Protein AF-A0A7K8NSD3-F1 (afdb_monomer)

Secondary structure (DSSP, 8-state):
-PPP-----------------GGGGGGSSS--TTEEE-----SSSPPEEE-GGGGSPPTT---TTTT---THHHHHHHHHHHHHHHHHHHGGG------HHHHHHTPPTT----THHHHHHHHHHHHHTS----------------PPPPTTS--HHHHHHHHHHHHHHHHHHHHHHHHHHHHHHHHHHHHHHH--

Foldseek 3Di:
DDDDDDPPPDDDDDDDPDDDDCPCPQNPPHNDPQKAFDDDDPDPPTDIDGHPCVPPDDPPDDPPPPPPPDPVVVVVVVVVVVVVVVVVVVVPPDPPPQPPVCVVVVPDPPDDDPPVVVVVVVVVVVVVVPPPDDDDDDDDDDDDDDDDDDPDDDDPVNVVVVVVVVVVVVVVVVVVVVVVVVVVVVVVVVVVVVPD

Radius of gyration: 32.56 Å; Cα contacts (8 Å, |Δi|>4): 42; chains: 1; bounding box: 90×43×72 Å

Sequence (196 aa):
PPVPACPAEIPLFHVLNARITFSNLCGCDQPLGSVRRVGGAAGWPFPCEVEPGVFEVPQGYTVLGAGRSEPLRDEDDDLLQFAIQQSLLDAGTETDQVTIWEALTNTRPGTNPPPYDEDLQLERMLLQAGPSAAGPGAAGPPQAGGTPAPPGYGSFAEQLRLAMALSEREQEERERRRREEDEELQRILRLSLTDK

pLDDT: mean 70.06, std 16.95, range [30.72, 97.69]

Mean predicted aligned error: 23.88 Å

Organism: Casuarius casuarius (NCBI:txid8787)

Solvent-accessible surface area (backbone atoms only — not comparable to full-atom values): 13143 Å² total; per-residue (Å²): 133,86,78,81,79,75,79,79,82,75,84,81,79,81,82,79,81,81,77,87,67,78,79,52,59,75,35,73,79,52,87,43,99,56,45,46,66,56,78,91,70,97,52,88,81,73,53,62,48,66,50,70,70,78,77,51,76,57,94,91,64,77,81,87,67,87,72,70,86,51,76,63,60,57,61,52,50,52,52,49,52,49,52,52,52,50,50,54,60,64,53,71,78,56,98,73,80,70,49,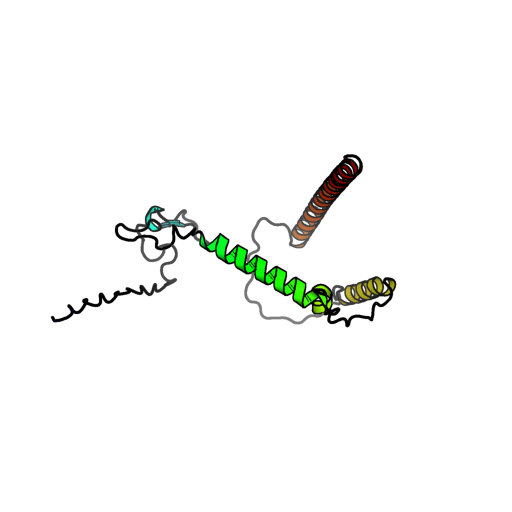76,65,41,64,75,65,71,56,67,93,86,72,78,73,62,80,74,55,55,59,54,49,51,51,56,50,52,64,72,66,46,82,85,85,78,80,90,81,93,83,85,87,84,90,84,81,87,75,82,78,74,90,84,68,65,59,70,68,55,50,50,53,50,52,51,56,51,49,52,55,52,47,54,54,51,50,52,50,50,52,54,52,51,55,50,50,53,50,54,54,50,51,59,68,70,65,119

Structure (mmCIF, N/CA/C/O backbone):
data_AF-A0A7K8NSD3-F1
#
_entry.id   AF-A0A7K8NSD3-F1
#
loop_
_atom_site.group_PDB
_atom_site.id
_atom_site.type_symbol
_atom_site.label_atom_id
_atom_site.label_alt_id
_atom_site.label_comp_id
_atom_site.label_asym_id
_atom_site.label_entity_id
_atom_site.label_seq_id
_atom_site.pdbx_PDB_ins_code
_atom_site.Cartn_x
_atom_site.Cartn_y
_atom_site.Cartn_z
_atom_site.occupancy
_atom_site.B_iso_or_equiv
_atom_site.auth_seq_id
_atom_site.auth_comp_id
_atom_site.auth_asym_id
_atom_site.auth_atom_id
_atom_site.pdbx_PDB_model_num
ATOM 1 N N . PRO A 1 1 ? -45.324 -26.093 -26.454 1.00 47.91 1 PRO A N 1
ATOM 2 C CA . PRO A 1 1 ? -44.412 -25.057 -27.003 1.00 47.91 1 PRO A CA 1
ATOM 3 C C . PRO A 1 1 ? -42.971 -25.463 -26.674 1.00 47.91 1 PRO A C 1
ATOM 5 O O . PRO A 1 1 ? -42.757 -25.884 -25.538 1.00 47.91 1 PRO A O 1
ATOM 8 N N . PRO A 1 2 ? -42.020 -25.438 -27.623 1.00 54.38 2 PRO A N 1
ATOM 9 C CA . PRO A 1 2 ? -40.637 -25.795 -27.330 1.00 54.38 2 PRO A CA 1
ATOM 10 C C . PRO A 1 2 ? -39.971 -24.658 -26.544 1.00 54.38 2 PRO A C 1
ATOM 12 O O . PRO A 1 2 ? -40.060 -23.494 -26.929 1.00 54.38 2 PRO A O 1
ATOM 15 N N . VAL A 1 3 ? -39.341 -24.999 -25.421 1.00 58.41 3 VAL A N 1
ATOM 16 C CA . VAL A 1 3 ? -38.463 -24.097 -24.662 1.00 58.41 3 VAL A CA 1
ATOM 17 C C . VAL A 1 3 ? -37.238 -23.789 -25.529 1.00 58.41 3 VAL A C 1
ATOM 19 O O . VAL A 1 3 ? -36.594 -24.735 -25.989 1.00 58.41 3 VAL A O 1
ATOM 22 N N . PRO A 1 4 ? -36.906 -22.514 -25.795 1.00 58.97 4 PRO A N 1
ATOM 23 C CA . PRO A 1 4 ? -35.678 -22.191 -26.501 1.00 58.97 4 PRO A CA 1
ATOM 24 C C . PRO A 1 4 ? -34.496 -22.608 -25.622 1.00 58.97 4 PRO A C 1
ATOM 26 O O . PRO A 1 4 ? -34.400 -22.212 -24.462 1.00 58.97 4 PRO A O 1
ATOM 29 N N . ALA A 1 5 ? -33.612 -23.443 -26.167 1.00 61.72 5 ALA A N 1
ATOM 30 C CA . ALA A 1 5 ? -32.340 -23.739 -25.533 1.00 61.72 5 ALA A CA 1
ATOM 31 C C . ALA A 1 5 ? -31.526 -22.441 -25.498 1.00 61.72 5 ALA A C 1
ATOM 33 O O . ALA A 1 5 ? -31.165 -21.916 -26.552 1.00 61.72 5 ALA A O 1
ATOM 34 N N . CYS A 1 6 ? -31.271 -21.906 -24.301 1.00 60.31 6 CYS A N 1
ATOM 35 C CA . CYS A 1 6 ? -30.308 -20.825 -24.147 1.00 60.31 6 CYS A CA 1
ATOM 36 C C . CYS A 1 6 ? -28.946 -21.350 -24.621 1.00 60.31 6 CYS A C 1
ATOM 38 O O . CYS A 1 6 ? -28.467 -22.340 -24.057 1.00 60.31 6 CYS A O 1
ATOM 40 N N . PRO A 1 7 ? -28.324 -20.747 -25.648 1.00 61.91 7 PRO A N 1
ATOM 41 C CA . PRO A 1 7 ? -26.959 -21.088 -26.003 1.00 61.91 7 PRO A CA 1
ATOM 42 C C . PRO A 1 7 ? -26.084 -20.782 -24.786 1.00 61.91 7 PRO A C 1
ATOM 44 O O . PRO A 1 7 ? -26.020 -19.643 -24.330 1.00 61.91 7 PRO A O 1
ATOM 47 N N . ALA A 1 8 ? -25.475 -21.817 -24.212 1.00 63.06 8 ALA A N 1
ATOM 48 C CA . ALA A 1 8 ? -24.513 -21.644 -23.139 1.00 63.06 8 ALA A CA 1
ATOM 49 C C . ALA A 1 8 ? -23.280 -20.957 -23.734 1.00 63.06 8 ALA A C 1
ATOM 51 O O . ALA A 1 8 ? -22.547 -21.545 -24.529 1.00 63.06 8 ALA A O 1
ATOM 52 N N . GLU A 1 9 ? -23.093 -19.690 -23.389 1.00 60.59 9 GLU A N 1
ATOM 53 C CA . GLU A 1 9 ? -21.893 -18.933 -23.708 1.00 60.59 9 GLU A CA 1
ATOM 54 C C . GLU A 1 9 ? -20.762 -19.500 -22.839 1.00 60.59 9 GLU A C 1
ATOM 56 O O . GLU A 1 9 ? -20.770 -19.355 -21.618 1.00 60.59 9 GLU A O 1
ATOM 61 N N . ILE A 1 10 ? -19.845 -20.262 -23.442 1.00 67.50 10 ILE A N 1
ATOM 62 C CA . ILE A 1 10 ? -18.723 -20.873 -22.721 1.00 67.50 10 ILE A CA 1
ATOM 63 C C . ILE A 1 10 ? -17.631 -19.802 -22.588 1.00 67.50 10 ILE A C 1
ATOM 65 O O . ILE A 1 10 ? -17.048 -19.426 -23.609 1.00 67.50 10 ILE A O 1
ATOM 69 N N . PRO A 1 11 ? -17.318 -19.301 -21.378 1.00 61.28 11 PRO A N 1
ATOM 70 C CA . PRO A 1 11 ? -16.257 -18.319 -21.211 1.00 61.28 11 PRO A CA 1
ATOM 71 C C . PRO A 1 11 ? -14.901 -18.945 -21.564 1.00 61.28 11 PRO A C 1
ATOM 73 O O . PRO A 1 11 ? -14.421 -19.871 -20.909 1.00 61.28 11 PRO A O 1
ATOM 76 N N . LEU A 1 12 ? -14.281 -18.433 -22.628 1.00 66.81 12 LEU A N 1
ATOM 77 C CA . LEU A 1 12 ? -12.937 -18.808 -23.060 1.00 66.81 12 LEU A CA 1
ATOM 78 C C . LEU A 1 12 ? -11.907 -18.007 -22.257 1.00 66.81 12 LEU A C 1
ATOM 80 O O . LEU A 1 12 ? -11.529 -16.895 -22.628 1.00 66.81 12 LEU A O 1
ATOM 84 N N . PHE A 1 13 ? -11.438 -18.568 -21.145 1.00 58.38 13 PHE A N 1
ATOM 85 C CA . PHE A 1 13 ? -10.332 -17.978 -20.396 1.00 58.38 13 PHE A CA 1
ATOM 86 C C . PHE A 1 13 ? -9.016 -18.194 -21.151 1.00 58.38 13 PHE A C 1
ATOM 88 O O . PHE A 1 13 ? -8.589 -19.327 -21.369 1.00 58.38 13 PHE A O 1
ATOM 95 N N . HIS A 1 14 ? -8.348 -17.104 -21.526 1.00 57.34 14 HIS A N 1
ATOM 96 C CA . HIS A 1 14 ? -6.970 -17.151 -22.004 1.00 57.34 14 HIS A CA 1
ATOM 97 C C . HIS A 1 14 ? -6.042 -17.020 -20.794 1.00 57.34 14 HIS A C 1
ATOM 99 O O . HIS A 1 14 ? -5.828 -15.925 -20.278 1.00 57.34 14 HIS A O 1
ATOM 105 N N . VAL A 1 15 ? -5.504 -18.141 -20.312 1.00 59.31 15 VAL A N 1
ATOM 106 C CA . VAL A 1 15 ? -4.476 -18.134 -19.263 1.00 59.31 15 VAL A CA 1
ATOM 107 C C . VAL A 1 15 ? -3.126 -17.858 -19.924 1.00 59.31 15 VAL A C 1
ATOM 109 O O . VAL A 1 15 ? -2.546 -18.726 -20.576 1.00 59.31 15 VAL A O 1
ATOM 112 N N . LEU A 1 16 ? -2.632 -16.627 -19.789 1.00 55.62 16 LEU A N 1
ATOM 113 C CA . LEU A 1 16 ? -1.295 -16.251 -20.242 1.00 55.62 16 LEU A CA 1
ATOM 114 C C . LEU A 1 16 ? -0.265 -16.720 -19.207 1.00 55.62 16 LEU A C 1
ATOM 116 O O . LEU A 1 16 ? -0.042 -16.072 -18.189 1.00 55.62 16 LEU A O 1
ATOM 120 N N . ASN A 1 17 ? 0.384 -17.854 -19.474 1.00 47.00 17 ASN A N 1
ATOM 121 C CA . ASN A 1 17 ? 1.553 -18.284 -18.711 1.00 47.00 17 ASN A CA 1
ATOM 122 C C . ASN A 1 17 ? 2.733 -17.363 -19.050 1.00 47.00 17 ASN A C 1
ATOM 124 O O . ASN A 1 17 ? 3.422 -17.562 -20.053 1.00 47.00 17 ASN A O 1
ATOM 128 N N . ALA A 1 18 ? 2.974 -16.346 -18.226 1.00 58.22 18 ALA A N 1
ATOM 129 C CA . ALA A 1 18 ? 4.178 -15.536 -18.341 1.00 58.22 18 ALA A CA 1
ATOM 130 C C . ALA A 1 18 ? 5.401 -16.386 -17.947 1.00 58.22 18 ALA A C 1
ATOM 132 O O . ALA A 1 18 ? 5.598 -16.723 -16.781 1.00 58.22 18 ALA A O 1
ATOM 133 N N . ARG A 1 19 ? 6.244 -16.748 -18.923 1.00 47.88 19 ARG A N 1
ATOM 134 C CA . ARG A 1 19 ? 7.590 -17.274 -18.646 1.00 47.88 19 ARG A CA 1
ATOM 135 C C . ARG A 1 19 ? 8.495 -16.096 -18.308 1.00 47.88 19 ARG A C 1
ATOM 137 O O . ARG A 1 19 ? 8.958 -15.398 -19.203 1.00 47.88 19 ARG A O 1
ATOM 144 N N . ILE A 1 20 ? 8.761 -15.891 -17.022 1.00 61.16 20 ILE A N 1
ATOM 145 C CA . ILE A 1 20 ? 9.798 -14.956 -16.581 1.00 61.16 20 ILE A CA 1
ATOM 146 C C . ILE A 1 20 ? 11.153 -15.597 -16.905 1.00 61.16 20 ILE A C 1
ATOM 148 O O . ILE A 1 20 ? 11.571 -16.556 -16.259 1.00 61.16 20 ILE A O 1
ATOM 152 N N . THR A 1 21 ? 11.824 -15.112 -17.949 1.00 58.88 21 THR A N 1
ATOM 153 C CA . THR A 1 21 ? 13.195 -15.513 -18.289 1.00 58.88 21 THR A CA 1
ATOM 154 C C . THR A 1 21 ? 14.157 -14.412 -17.863 1.00 58.88 21 THR A C 1
ATOM 156 O O . THR A 1 21 ? 14.099 -13.307 -18.393 1.00 58.88 21 THR A O 1
ATOM 159 N N . PHE A 1 22 ? 15.078 -14.714 -16.947 1.00 62.47 22 PHE A N 1
ATOM 160 C CA . PHE A 1 22 ? 16.106 -13.772 -16.477 1.00 62.47 22 PHE A CA 1
ATOM 161 C C . PHE A 1 22 ? 17.243 -13.533 -17.487 1.00 62.47 22 PHE A C 1
ATOM 163 O O . PHE A 1 22 ? 18.247 -12.926 -17.133 1.00 62.47 22 PHE A O 1
ATOM 170 N N . SER A 1 23 ? 17.123 -14.030 -18.723 1.00 64.06 23 SER A N 1
ATOM 171 C CA . SER A 1 23 ? 18.195 -13.952 -19.717 1.00 64.06 23 SER A CA 1
ATOM 172 C C . SER A 1 23 ? 18.451 -12.513 -20.166 1.00 64.06 23 SER A C 1
ATOM 174 O O . SER A 1 23 ? 19.577 -12.059 -20.072 1.00 64.06 23 SER A O 1
ATOM 176 N N . ASN A 1 24 ? 17.412 -11.750 -20.524 1.00 71.38 24 ASN A N 1
ATOM 177 C CA . ASN A 1 24 ? 17.562 -10.372 -21.011 1.00 71.38 24 ASN A CA 1
ATOM 178 C C . ASN A 1 24 ? 17.240 -9.322 -19.928 1.00 71.38 24 ASN A C 1
ATOM 180 O O . ASN A 1 24 ? 16.373 -8.459 -20.105 1.00 71.38 24 ASN A O 1
ATOM 184 N N . LEU A 1 25 ? 17.902 -9.418 -18.772 1.00 71.62 25 LEU A N 1
ATOM 185 C CA . LEU A 1 25 ? 17.702 -8.478 -17.666 1.00 71.62 25 LEU A CA 1
ATOM 186 C C . LEU A 1 25 ? 18.114 -7.054 -18.092 1.00 71.62 25 LEU A C 1
ATOM 188 O O . LEU A 1 25 ? 19.207 -6.847 -18.619 1.00 71.62 25 LEU A O 1
ATOM 192 N N . CYS A 1 26 ? 17.236 -6.069 -17.872 1.00 67.00 26 CYS A N 1
ATOM 193 C CA . CYS A 1 26 ? 17.457 -4.652 -18.212 1.00 67.00 26 CYS A CA 1
ATOM 194 C C . CYS A 1 26 ? 17.691 -4.357 -19.713 1.00 67.00 26 CYS A C 1
ATOM 196 O O . CYS A 1 26 ? 18.212 -3.290 -20.044 1.00 67.00 26 CYS A O 1
ATOM 198 N N . GLY A 1 27 ? 17.339 -5.276 -20.627 1.00 68.94 27 GLY A N 1
ATOM 199 C CA . GLY A 1 27 ? 17.577 -5.096 -22.067 1.00 68.94 27 GLY A CA 1
ATOM 200 C C . GLY A 1 27 ? 19.062 -5.143 -22.457 1.00 68.94 27 GLY A C 1
ATOM 201 O O . GLY A 1 27 ? 19.479 -4.459 -23.395 1.00 68.94 27 GLY A O 1
ATOM 202 N N . CYS A 1 28 ? 19.884 -5.875 -21.692 1.00 67.62 28 CYS A N 1
ATOM 203 C CA . CYS A 1 28 ? 21.328 -5.978 -21.913 1.00 67.62 28 CYS A CA 1
ATOM 204 C C . CYS A 1 28 ? 21.702 -6.796 -23.158 1.00 67.62 28 CYS A C 1
ATOM 206 O O . CYS A 1 28 ? 22.675 -6.433 -23.821 1.00 67.62 28 CYS A O 1
ATOM 208 N N . ASP A 1 29 ? 20.933 -7.839 -23.481 1.00 73.12 29 ASP A N 1
ATOM 209 C CA . ASP A 1 29 ? 21.191 -8.729 -24.621 1.00 73.12 29 ASP A CA 1
ATOM 210 C C . ASP A 1 29 ? 20.519 -8.208 -25.896 1.00 73.12 29 ASP A C 1
ATOM 212 O O . ASP A 1 29 ? 21.116 -8.195 -26.973 1.00 73.12 29 ASP A O 1
ATOM 216 N N . GLN A 1 30 ? 19.266 -7.756 -25.769 1.00 77.06 30 GLN A N 1
ATOM 217 C CA . GLN A 1 30 ? 18.472 -7.205 -26.865 1.00 77.06 30 GLN A CA 1
ATOM 218 C C . GLN A 1 30 ? 17.753 -5.930 -26.405 1.00 77.06 30 GLN A C 1
ATOM 220 O O . GLN A 1 30 ? 17.093 -5.964 -25.359 1.00 77.06 30 GLN A O 1
ATOM 225 N N . PRO A 1 31 ? 17.826 -4.825 -27.175 1.00 70.81 31 PRO A N 1
ATOM 226 C CA . PRO A 1 31 ? 17.141 -3.589 -26.821 1.00 70.81 31 PRO A CA 1
ATOM 227 C C . PRO A 1 31 ? 15.624 -3.798 -26.811 1.00 70.81 31 PRO A C 1
ATOM 229 O O . PRO A 1 31 ? 15.049 -4.316 -27.769 1.00 70.81 31 PRO A O 1
ATOM 232 N N . LEU A 1 32 ? 14.981 -3.365 -25.728 1.00 75.31 32 LEU A N 1
ATOM 233 C CA . LEU A 1 32 ? 13.528 -3.351 -25.582 1.00 75.31 32 LEU A CA 1
ATOM 234 C C . LEU A 1 32 ? 13.039 -1.909 -25.732 1.00 75.31 32 LEU A C 1
ATOM 236 O O . LEU A 1 32 ? 13.591 -1.004 -25.117 1.00 75.31 32 LEU A O 1
ATOM 240 N N . GLY A 1 33 ? 11.999 -1.687 -26.540 1.00 77.50 33 GLY A N 1
ATOM 241 C CA . GLY A 1 33 ? 11.496 -0.334 -26.816 1.00 77.50 33 GLY A CA 1
ATOM 242 C C . GLY A 1 33 ? 10.933 0.396 -25.589 1.00 77.50 33 GLY A C 1
ATOM 243 O O . GLY A 1 33 ? 10.930 1.619 -25.569 1.00 77.50 33 GLY A O 1
ATOM 244 N N . SER A 1 34 ? 10.497 -0.343 -24.566 1.00 79.81 34 SER A N 1
ATOM 245 C CA . SER A 1 34 ? 9.884 0.179 -23.337 1.00 79.81 34 SER A CA 1
ATOM 246 C C . SER A 1 34 ? 10.832 0.236 -22.132 1.00 79.81 34 SER A C 1
ATOM 248 O O . SER A 1 34 ? 10.399 0.611 -21.045 1.00 79.81 34 SER A O 1
ATOM 250 N N . VAL A 1 35 ? 12.108 -0.145 -22.291 1.00 82.62 35 VAL A N 1
ATOM 251 C CA . VAL A 1 35 ? 13.101 -0.167 -21.203 1.00 82.62 35 VAL A CA 1
ATOM 252 C C . VAL A 1 35 ? 14.384 0.519 -21.666 1.00 82.62 35 VAL A C 1
ATOM 254 O O . VAL A 1 35 ? 15.066 0.044 -22.575 1.00 82.62 35 VAL A O 1
ATOM 257 N N . ARG A 1 36 ? 14.750 1.621 -21.013 1.00 80.69 36 ARG A N 1
ATOM 258 C CA . ARG A 1 36 ? 15.984 2.373 -21.264 1.00 80.69 36 ARG A CA 1
ATOM 259 C C . ARG A 1 36 ? 16.985 2.126 -20.137 1.00 80.69 36 ARG A C 1
ATOM 261 O O . ARG A 1 36 ? 16.652 2.221 -18.964 1.00 80.69 36 ARG A O 1
ATOM 268 N N . ARG A 1 37 ? 18.248 1.854 -20.472 1.00 74.62 37 ARG A N 1
ATOM 269 C CA . ARG A 1 37 ? 19.330 1.814 -19.473 1.00 74.62 37 ARG A CA 1
ATOM 270 C C . ARG A 1 37 ? 19.778 3.230 -19.126 1.00 74.62 37 ARG A C 1
ATOM 272 O O . ARG A 1 37 ? 20.041 4.029 -20.025 1.00 74.62 37 ARG A O 1
ATOM 279 N N . VAL A 1 38 ? 19.873 3.524 -17.832 1.00 71.38 38 VAL A N 1
ATOM 280 C CA . VAL A 1 38 ? 20.280 4.835 -17.322 1.00 71.38 38 VAL A CA 1
ATOM 281 C C . VAL A 1 38 ? 21.719 4.725 -16.817 1.00 71.38 38 VAL A C 1
ATOM 283 O O . VAL A 1 38 ? 21.989 4.119 -15.787 1.00 71.38 38 VAL A O 1
ATOM 286 N N . GLY A 1 39 ? 22.658 5.313 -17.562 1.00 65.56 39 GLY A N 1
ATOM 287 C CA . GLY A 1 39 ? 24.078 5.378 -17.194 1.00 65.56 39 GLY A CA 1
ATOM 288 C C . GLY A 1 39 ? 24.968 4.284 -17.806 1.00 65.56 39 GLY A C 1
ATOM 289 O O . GLY A 1 39 ? 24.516 3.210 -18.190 1.00 65.56 39 GLY A O 1
ATOM 290 N N . GLY A 1 40 ? 26.265 4.593 -17.922 1.00 60.97 40 GLY A N 1
ATOM 291 C CA . GLY A 1 40 ? 27.301 3.744 -18.533 1.00 60.97 40 GLY A CA 1
ATOM 292 C C . GLY A 1 40 ? 28.153 2.946 -17.539 1.00 60.97 40 GLY A C 1
ATOM 293 O O . GLY A 1 40 ? 29.277 2.573 -17.868 1.00 60.97 40 GLY A O 1
ATOM 294 N N . ALA A 1 41 ? 27.676 2.731 -16.311 1.00 57.59 41 ALA A N 1
ATOM 295 C CA . ALA A 1 41 ? 28.460 2.076 -15.269 1.00 57.59 41 ALA A CA 1
ATOM 296 C C . ALA A 1 41 ? 28.305 0.548 -15.324 1.00 57.59 41 ALA A C 1
ATOM 298 O O . ALA A 1 41 ? 27.216 0.002 -15.156 1.00 57.59 41 ALA A O 1
ATOM 299 N N . ALA A 1 42 ? 29.428 -0.140 -15.532 1.00 60.34 42 ALA A N 1
ATOM 300 C CA . ALA A 1 42 ? 29.560 -1.580 -15.373 1.00 60.34 42 ALA A CA 1
ATOM 301 C C . ALA A 1 42 ? 29.522 -1.939 -13.875 1.00 60.34 42 ALA A C 1
ATOM 303 O O . ALA A 1 42 ? 30.560 -2.045 -13.227 1.00 60.34 42 ALA A O 1
ATOM 304 N N . GLY A 1 43 ? 28.326 -2.073 -13.303 1.00 60.78 43 GLY A N 1
ATOM 305 C CA . GLY A 1 43 ? 28.153 -2.474 -11.907 1.00 60.78 43 GLY A CA 1
ATOM 306 C C . GLY A 1 43 ? 26.698 -2.786 -11.574 1.00 60.78 43 GLY A C 1
ATOM 307 O O . GLY A 1 43 ? 25.794 -2.078 -12.005 1.00 60.78 43 GLY A O 1
ATOM 308 N N . TRP A 1 44 ? 26.482 -3.869 -10.827 1.00 59.88 44 TRP A N 1
ATOM 309 C CA . TRP A 1 44 ? 25.176 -4.235 -10.278 1.00 59.88 44 TRP A CA 1
ATOM 310 C C . TRP A 1 44 ? 24.858 -3.366 -9.049 1.00 59.88 44 TRP A C 1
ATOM 312 O O . TRP A 1 44 ? 25.756 -3.174 -8.225 1.00 59.88 44 TRP A O 1
ATOM 322 N N . PRO A 1 45 ? 23.605 -2.909 -8.859 1.00 62.94 45 PRO A N 1
ATOM 323 C CA . PRO A 1 45 ? 22.441 -3.085 -9.733 1.00 62.94 45 PRO A CA 1
ATOM 324 C C . PRO A 1 45 ? 22.448 -2.127 -10.939 1.00 62.94 45 PRO A C 1
ATOM 326 O O . PRO A 1 45 ? 22.801 -0.957 -10.815 1.00 62.94 45 PRO A O 1
ATOM 329 N N . PHE A 1 46 ? 22.022 -2.625 -12.105 1.00 68.94 46 PHE A N 1
ATOM 330 C CA . PHE A 1 46 ? 21.934 -1.827 -13.332 1.00 68.94 46 PHE A CA 1
ATOM 331 C C . PHE A 1 46 ? 20.732 -0.870 -13.272 1.00 68.94 46 PHE A C 1
ATOM 333 O O . PHE A 1 46 ? 19.593 -1.344 -13.224 1.00 68.94 46 PHE A O 1
ATOM 340 N N . PRO A 1 47 ? 20.931 0.459 -13.321 1.00 74.69 47 PRO A N 1
ATOM 341 C CA . PRO A 1 47 ? 19.815 1.391 -13.356 1.00 74.69 47 PRO A CA 1
ATOM 342 C C . PRO A 1 47 ? 19.106 1.289 -14.713 1.00 74.69 47 PRO A C 1
ATOM 344 O O . PRO A 1 47 ? 19.721 1.446 -15.773 1.00 74.69 47 PRO A O 1
ATOM 347 N N . CYS A 1 48 ? 17.801 1.026 -14.696 1.00 79.19 48 CYS A N 1
ATOM 348 C CA . CYS A 1 48 ? 16.965 1.064 -15.890 1.00 79.19 48 CYS A CA 1
ATOM 349 C C . CYS A 1 48 ? 15.665 1.817 -15.612 1.00 79.19 48 CYS A C 1
ATOM 351 O O . CYS A 1 48 ? 15.105 1.754 -14.521 1.00 79.19 48 CYS A O 1
ATOM 353 N N . GLU A 1 49 ? 15.231 2.561 -16.615 1.00 83.44 49 GLU A N 1
ATOM 354 C CA . GLU A 1 49 ? 13.997 3.322 -16.649 1.00 83.44 49 GLU A CA 1
ATOM 355 C C . GLU A 1 49 ? 13.017 2.575 -17.548 1.00 83.44 49 GLU A C 1
ATOM 357 O O . GLU A 1 49 ? 13.370 2.130 -18.644 1.00 83.44 49 GLU A O 1
ATOM 362 N N . VAL A 1 50 ? 11.796 2.395 -17.059 1.00 86.69 50 VAL A N 1
ATOM 363 C CA . VAL A 1 50 ? 10.730 1.693 -17.770 1.00 86.69 50 VAL A CA 1
ATOM 364 C C . VAL A 1 50 ? 9.666 2.716 -18.139 1.00 86.69 50 VAL A C 1
ATOM 366 O O . VAL A 1 50 ? 9.226 3.477 -17.279 1.00 86.69 50 VAL A O 1
ATOM 369 N N . GLU A 1 51 ? 9.264 2.737 -19.408 1.00 86.50 51 GLU A N 1
ATOM 370 C CA . GLU A 1 51 ? 8.236 3.652 -19.910 1.00 86.50 51 GLU A CA 1
ATOM 371 C C . GLU A 1 51 ? 6.913 3.453 -19.141 1.00 86.50 51 GLU A C 1
ATOM 373 O O . GLU A 1 51 ? 6.413 2.323 -19.096 1.00 86.50 51 GLU A O 1
ATOM 378 N N . PRO A 1 52 ? 6.302 4.512 -18.569 1.00 83.38 52 PRO A N 1
ATOM 379 C CA . PRO A 1 52 ? 5.100 4.393 -17.734 1.00 83.38 52 PRO A CA 1
ATOM 380 C C . PRO A 1 52 ? 3.923 3.687 -18.423 1.00 83.38 52 PRO A C 1
ATOM 382 O O . PRO A 1 52 ? 3.175 2.954 -17.778 1.00 83.38 52 PRO A O 1
ATOM 385 N N . GLY A 1 53 ? 3.803 3.844 -19.747 1.00 82.50 53 GLY A N 1
ATOM 386 C CA . GLY A 1 53 ? 2.742 3.240 -20.556 1.00 82.50 53 GLY A CA 1
ATOM 387 C C . GLY A 1 53 ? 2.758 1.708 -20.597 1.00 82.50 53 GLY A C 1
ATOM 388 O O . GLY A 1 53 ? 1.772 1.109 -21.011 1.00 82.50 53 GLY A O 1
ATOM 389 N N . VAL A 1 54 ? 3.831 1.041 -20.146 1.00 82.31 54 VAL A N 1
ATOM 390 C CA . VAL A 1 54 ? 3.841 -0.432 -20.036 1.00 82.31 54 VAL A CA 1
ATOM 391 C C . VAL A 1 54 ? 2.911 -0.944 -18.932 1.00 82.31 54 VAL A C 1
ATOM 393 O O . VAL A 1 54 ? 2.489 -2.099 -18.970 1.00 82.31 54 VAL A O 1
ATOM 396 N N . PHE A 1 55 ? 2.611 -0.099 -17.943 1.00 81.44 55 PHE A N 1
ATOM 397 C CA . PHE A 1 55 ? 1.718 -0.425 -16.832 1.00 81.44 55 PHE A CA 1
ATOM 398 C C . PHE A 1 55 ? 0.272 0.004 -17.106 1.00 81.44 55 PHE A C 1
ATOM 400 O O . PHE A 1 55 ? -0.622 -0.327 -16.327 1.00 81.44 55 PHE A O 1
ATOM 407 N N . GLU A 1 56 ? 0.030 0.730 -18.201 1.00 83.88 56 GLU A N 1
ATOM 408 C CA . GLU A 1 56 ? -1.318 1.096 -18.613 1.00 83.88 56 GLU A CA 1
ATOM 409 C C . GLU A 1 56 ? -2.040 -0.117 -19.193 1.00 83.88 56 GLU A C 1
ATOM 411 O O . GLU A 1 56 ? -1.521 -0.870 -20.019 1.00 83.88 56 GLU A O 1
ATOM 416 N N . VAL A 1 57 ? -3.276 -0.305 -18.741 1.00 80.31 57 VAL A N 1
ATOM 417 C CA . VAL A 1 57 ? -4.129 -1.391 -19.208 1.00 80.31 57 VAL A CA 1
ATOM 418 C C . VAL A 1 57 ? -4.474 -1.144 -20.686 1.00 80.31 57 VAL A C 1
ATOM 420 O O . VAL A 1 57 ? -5.032 -0.090 -21.002 1.00 80.31 57 VAL A O 1
ATOM 423 N N . PRO A 1 58 ? -4.171 -2.080 -21.609 1.00 83.38 58 PRO A N 1
ATOM 424 C CA . PRO A 1 58 ? -4.441 -1.891 -23.031 1.00 83.38 58 PRO A CA 1
ATOM 425 C C . PRO A 1 58 ? -5.926 -1.668 -23.338 1.00 83.38 58 PRO A C 1
ATOM 427 O O . PRO A 1 58 ? -6.811 -2.175 -22.645 1.00 83.38 58 PRO A O 1
ATOM 430 N N . GLN A 1 59 ? -6.208 -0.965 -24.440 1.00 78.62 59 GLN A N 1
ATOM 431 C CA . GLN A 1 59 ? -7.579 -0.732 -24.901 1.00 78.62 59 GLN A CA 1
ATOM 432 C C . GLN A 1 59 ? -8.307 -2.068 -25.127 1.00 78.62 59 GLN A C 1
ATOM 434 O O . GLN A 1 59 ? -7.838 -2.923 -25.875 1.00 78.62 59 GLN A O 1
ATOM 439 N N . GLY A 1 60 ? -9.451 -2.243 -24.461 1.00 77.56 60 GLY A N 1
ATOM 440 C CA . GLY A 1 60 ? -10.249 -3.474 -24.506 1.00 77.56 60 GLY A CA 1
ATOM 441 C C . GLY A 1 60 ? -10.111 -4.379 -23.277 1.00 77.56 60 GLY A C 1
ATOM 442 O O . GLY A 1 60 ? -10.870 -5.337 -23.162 1.00 77.56 60 GLY A O 1
ATOM 443 N N . TYR A 1 61 ? -9.212 -4.063 -22.342 1.00 73.88 61 TYR A N 1
ATOM 444 C CA . TYR A 1 61 ? -9.140 -4.720 -21.037 1.00 73.88 61 TYR A CA 1
ATOM 445 C C . TYR A 1 61 ? -9.802 -3.839 -19.973 1.00 73.88 61 TYR A C 1
ATOM 447 O O . TYR A 1 61 ? -9.557 -2.636 -19.897 1.00 73.88 61 TYR A O 1
ATOM 455 N N . THR A 1 62 ? -10.653 -4.433 -19.141 1.00 72.19 62 THR A N 1
ATOM 456 C CA . THR A 1 62 ? -11.272 -3.768 -17.991 1.00 72.19 62 THR A CA 1
ATOM 457 C C . THR A 1 62 ? -10.746 -4.387 -16.703 1.00 72.19 62 THR A C 1
ATOM 459 O O . THR A 1 62 ? -10.621 -5.606 -16.582 1.00 72.19 62 THR A O 1
ATOM 462 N N . VAL A 1 63 ? -10.412 -3.545 -15.723 1.00 73.38 63 VAL A N 1
ATOM 463 C CA . VAL A 1 63 ? -9.982 -4.011 -14.400 1.00 73.38 63 VAL A CA 1
ATOM 464 C C . VAL A 1 63 ? -11.211 -4.514 -13.650 1.00 73.38 63 VAL A C 1
ATOM 466 O O . VAL A 1 63 ? -11.996 -3.737 -13.105 1.00 73.38 63 VAL A O 1
ATOM 469 N N . LEU A 1 64 ? -11.394 -5.832 -13.635 1.00 71.44 64 LEU A N 1
ATOM 470 C CA . LEU A 1 64 ? -12.423 -6.470 -12.824 1.00 71.44 64 LEU A CA 1
ATOM 471 C C . LEU A 1 64 ? -12.053 -6.303 -11.342 1.00 71.44 64 LEU A C 1
ATOM 473 O O . LEU A 1 64 ? -11.045 -6.838 -10.894 1.00 71.44 64 LEU A O 1
ATOM 477 N N . GLY A 1 65 ? -12.863 -5.557 -10.582 1.00 62.28 65 GLY A N 1
ATOM 478 C CA . GLY A 1 65 ? -12.713 -5.426 -9.125 1.00 62.28 65 GLY A CA 1
ATOM 479 C C . GLY A 1 65 ? -12.406 -4.025 -8.590 1.00 62.28 65 GLY A C 1
ATOM 480 O O . GLY A 1 65 ? -12.467 -3.841 -7.381 1.00 62.28 65 GLY A O 1
ATOM 481 N N . ALA A 1 66 ? -12.178 -3.022 -9.446 1.00 59.94 66 ALA A N 1
ATOM 482 C CA . ALA A 1 66 ? -11.937 -1.638 -9.004 1.00 59.94 66 ALA A CA 1
ATOM 483 C C . ALA A 1 66 ? -13.143 -0.976 -8.294 1.00 59.94 66 ALA A C 1
ATOM 485 O O . ALA A 1 66 ? -12.999 0.083 -7.695 1.00 59.94 66 ALA A O 1
ATOM 486 N N . GLY A 1 67 ? -14.327 -1.597 -8.358 1.00 55.50 67 GLY A N 1
ATOM 487 C CA . GLY A 1 67 ? -15.565 -1.116 -7.738 1.00 55.50 67 GLY A CA 1
ATOM 488 C C . GLY A 1 67 ? -16.095 -1.972 -6.587 1.00 55.50 67 GLY A C 1
ATOM 489 O O . GLY A 1 67 ? -17.176 -1.678 -6.098 1.00 55.50 67 GLY A O 1
ATOM 490 N N . ARG A 1 68 ? -15.375 -3.008 -6.124 1.00 55.62 68 ARG A N 1
ATOM 491 C CA . ARG A 1 68 ? -15.844 -3.882 -5.027 1.00 55.62 68 ARG A CA 1
ATOM 492 C C . ARG A 1 68 ? -15.692 -3.272 -3.624 1.00 55.62 68 ARG A C 1
ATOM 494 O O . ARG A 1 68 ? -15.531 -3.999 -2.649 1.00 55.62 68 ARG A O 1
ATOM 501 N N . SER A 1 69 ? -15.743 -1.948 -3.499 1.00 55.34 69 SER A N 1
ATOM 502 C CA . SER A 1 69 ? -16.031 -1.323 -2.204 1.00 55.34 69 SER A CA 1
ATOM 503 C C . SER A 1 69 ? -17.538 -1.443 -1.967 1.00 55.34 69 SER A C 1
ATOM 505 O O . SER A 1 69 ? -18.280 -0.472 -2.076 1.00 55.34 69 SER A O 1
ATOM 507 N N . GLU A 1 70 ? -17.978 -2.683 -1.781 1.00 53.81 70 GLU A N 1
ATOM 508 C CA . GLU A 1 70 ? -19.372 -3.091 -1.673 1.00 53.81 70 GLU A CA 1
ATOM 509 C C . GLU A 1 70 ? -19.902 -2.860 -0.245 1.00 53.81 70 GLU A C 1
ATOM 511 O O . GLU A 1 70 ? -19.138 -2.995 0.714 1.00 53.81 70 GLU A O 1
ATOM 516 N N . PRO A 1 71 ? -21.214 -2.620 -0.084 1.00 56.66 71 PRO A N 1
ATOM 517 C CA . PRO A 1 71 ? -21.939 -2.646 1.198 1.00 56.66 71 PRO A CA 1
ATOM 518 C C . PRO A 1 71 ? -21.802 -3.953 2.011 1.00 56.66 71 PRO A C 1
ATOM 520 O O . PRO A 1 71 ? -22.227 -3.999 3.157 1.00 56.66 71 PRO A O 1
ATOM 523 N N . LEU A 1 72 ? -21.140 -4.983 1.469 1.00 54.75 72 LEU A N 1
ATOM 524 C CA . LEU A 1 72 ? -20.771 -6.228 2.160 1.00 54.75 72 LEU A CA 1
ATOM 525 C C . LEU A 1 72 ? -19.991 -6.011 3.469 1.00 54.75 72 LEU A C 1
ATOM 527 O O . LEU A 1 72 ? -20.029 -6.878 4.335 1.00 54.75 72 LEU A O 1
ATOM 531 N N . ARG A 1 73 ? -19.287 -4.876 3.634 1.00 60.12 73 ARG A N 1
ATOM 532 C CA . ARG A 1 73 ? -18.608 -4.572 4.908 1.00 60.12 73 ARG A CA 1
ATOM 533 C C . ARG A 1 73 ? -19.590 -4.450 6.070 1.00 60.12 73 ARG A C 1
ATOM 535 O O . ARG A 1 73 ? -19.238 -4.877 7.157 1.00 60.12 73 ARG A O 1
ATOM 542 N N . ASP A 1 74 ? -20.790 -3.920 5.841 1.00 70.12 74 ASP A N 1
ATOM 543 C CA . ASP A 1 74 ? -21.754 -3.698 6.921 1.00 70.12 74 ASP A CA 1
ATOM 544 C C . ASP A 1 74 ? -22.365 -5.033 7.392 1.00 70.12 74 ASP A C 1
ATOM 546 O O . ASP A 1 74 ? -22.458 -5.280 8.590 1.00 70.12 74 ASP A O 1
ATOM 550 N N . GLU A 1 75 ? -22.688 -5.945 6.465 1.00 78.62 75 GLU A N 1
ATOM 551 C CA . GLU A 1 75 ? -23.209 -7.284 6.793 1.00 78.62 75 GLU A CA 1
ATOM 552 C C . GLU A 1 75 ? -22.161 -8.174 7.492 1.00 78.62 75 GLU A C 1
ATOM 554 O O . GLU A 1 75 ? -22.492 -8.89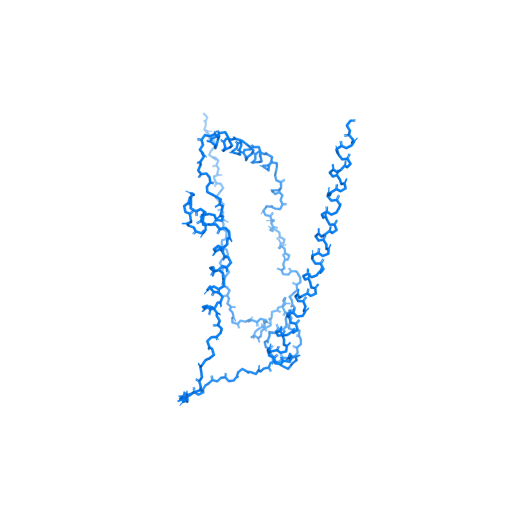4 8.439 1.00 78.62 75 GLU A O 1
ATOM 559 N N . ASP A 1 76 ? -20.896 -8.117 7.055 1.00 83.12 76 ASP A N 1
ATOM 560 C CA . ASP A 1 76 ? -19.790 -8.838 7.699 1.00 83.12 76 ASP A CA 1
ATOM 561 C C . ASP A 1 76 ? -19.437 -8.234 9.074 1.00 83.12 76 ASP A C 1
ATOM 563 O O . ASP A 1 76 ? -19.120 -8.982 10.003 1.00 83.12 76 ASP A O 1
ATOM 567 N N . ASP A 1 77 ? -19.520 -6.905 9.231 1.00 85.75 77 ASP A N 1
ATOM 568 C CA . ASP A 1 77 ? -19.298 -6.213 10.509 1.00 85.75 77 ASP A CA 1
ATOM 569 C C . ASP A 1 77 ? -20.428 -6.530 11.512 1.00 85.75 77 ASP A C 1
ATOM 571 O O . ASP A 1 77 ? -20.144 -6.810 12.683 1.00 85.75 77 ASP A O 1
ATOM 575 N N . ASP A 1 78 ? -21.688 -6.592 11.058 1.00 87.56 78 ASP A N 1
ATOM 576 C CA . ASP A 1 78 ? -22.830 -7.052 11.862 1.00 87.56 78 ASP A CA 1
ATOM 577 C C . ASP A 1 78 ? -22.625 -8.510 12.315 1.00 87.56 78 ASP A C 1
ATOM 579 O O . ASP A 1 78 ? -22.771 -8.839 13.498 1.00 87.56 78 ASP A O 1
ATOM 583 N N . LEU A 1 79 ? -22.225 -9.397 11.396 1.00 90.75 79 LEU A N 1
ATOM 584 C CA . LEU A 1 79 ? -21.948 -10.804 11.703 1.00 90.75 79 LEU A CA 1
ATOM 585 C C . LEU A 1 79 ? -20.779 -10.967 12.689 1.00 90.75 79 LEU A C 1
ATOM 587 O O . LEU A 1 79 ? -20.862 -11.771 13.625 1.00 90.75 79 LEU A O 1
ATOM 591 N N . LEU A 1 80 ? -19.709 -10.187 12.523 1.00 90.19 80 LEU A N 1
ATOM 592 C CA . LEU A 1 80 ? -18.571 -10.149 13.441 1.00 90.19 80 LEU A CA 1
ATOM 593 C C . LEU A 1 80 ? -18.996 -9.662 14.833 1.00 90.19 80 LEU A C 1
ATOM 595 O O . LEU A 1 80 ? -18.584 -10.242 15.843 1.00 90.19 80 LEU A O 1
ATOM 599 N N . GLN A 1 81 ? -19.858 -8.646 14.906 1.00 90.44 81 GLN A N 1
ATOM 600 C CA . GLN A 1 81 ? -20.392 -8.143 16.169 1.00 90.44 81 GLN 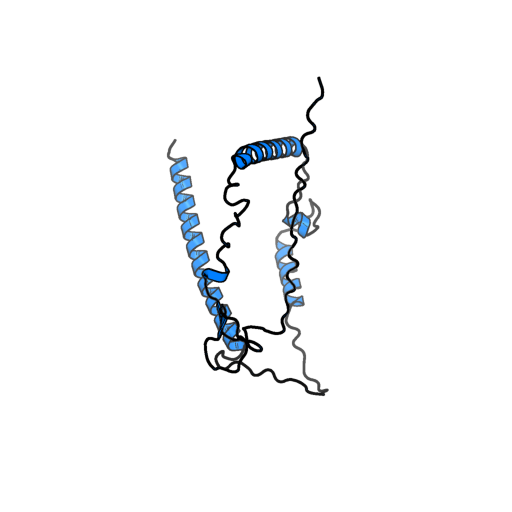A CA 1
ATOM 601 C C . GLN A 1 81 ? -21.208 -9.216 16.907 1.00 90.44 81 GLN A C 1
ATOM 603 O O . GLN A 1 81 ? -21.042 -9.373 18.122 1.00 90.44 81 GLN A O 1
ATOM 608 N N . PHE A 1 82 ? -22.022 -10.005 16.195 1.00 88.81 82 PHE A N 1
ATOM 609 C CA . PHE A 1 82 ? -22.728 -11.152 16.779 1.00 88.81 82 PHE A CA 1
ATOM 610 C C . PHE A 1 82 ? -21.768 -12.238 17.281 1.00 88.81 82 PHE A C 1
ATOM 612 O O . PHE A 1 82 ? -21.958 -12.749 18.386 1.00 88.81 82 PHE A O 1
ATOM 619 N N . ALA A 1 83 ? -20.714 -12.564 16.528 1.00 92.00 83 ALA A N 1
ATOM 620 C CA . ALA A 1 83 ? -19.726 -13.567 16.935 1.00 92.00 83 ALA A CA 1
ATOM 621 C C . ALA A 1 83 ? -18.957 -13.154 18.203 1.00 92.00 83 ALA A C 1
ATOM 623 O O . ALA A 1 83 ? -18.708 -13.989 19.078 1.00 92.00 83 ALA A O 1
ATOM 624 N N . ILE A 1 84 ? -18.628 -11.864 18.343 1.00 85.81 84 ILE A N 1
ATOM 625 C CA . ILE A 1 84 ? -18.007 -11.314 19.557 1.00 85.81 84 ILE A CA 1
ATOM 626 C C . ILE A 1 84 ? -18.973 -11.413 20.743 1.00 85.81 84 ILE A C 1
ATOM 628 O O . ILE A 1 84 ? -18.574 -11.854 21.819 1.00 85.81 84 ILE A O 1
ATOM 632 N N . GLN A 1 85 ? -20.246 -11.049 20.558 1.00 85.00 85 GLN A N 1
ATOM 633 C CA . GLN A 1 85 ? -21.259 -11.154 21.616 1.00 85.00 85 GLN A CA 1
ATOM 634 C C . GLN A 1 85 ? -21.492 -12.604 22.047 1.00 85.00 85 GLN A C 1
ATOM 636 O O . GLN A 1 85 ? -21.552 -12.877 23.243 1.00 85.00 85 GLN A O 1
ATOM 641 N N . GLN A 1 86 ? -21.566 -13.538 21.096 1.00 84.94 86 GLN A N 1
ATOM 642 C CA . GLN A 1 86 ? -21.674 -14.964 21.391 1.00 84.94 86 GLN A CA 1
ATOM 643 C C . GLN A 1 86 ? -20.440 -15.458 22.152 1.00 84.94 86 GLN A C 1
ATOM 645 O O . GLN A 1 86 ? -20.591 -16.129 23.166 1.00 84.94 86 GLN A O 1
ATOM 650 N N . SER A 1 87 ? -19.238 -15.067 21.720 1.00 82.44 87 SER A N 1
ATOM 651 C CA . SER A 1 87 ? -17.989 -15.429 22.401 1.00 82.44 87 SER A CA 1
ATOM 652 C C . SER A 1 87 ? -17.931 -14.875 23.827 1.00 82.44 87 SER A C 1
ATOM 654 O O . SER A 1 87 ? -17.483 -15.571 24.726 1.00 82.44 87 SER A O 1
ATOM 656 N N . LEU A 1 88 ? -18.411 -13.649 24.066 1.00 78.69 88 LEU A N 1
ATOM 657 C CA . LEU A 1 88 ? -18.463 -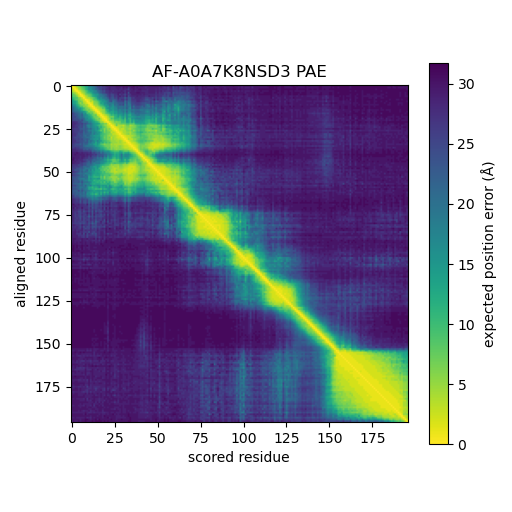13.035 25.401 1.00 78.69 88 LEU A CA 1
ATOM 658 C C . LEU A 1 88 ? -19.488 -13.707 26.324 1.00 78.69 88 LEU A C 1
ATOM 660 O O . LEU A 1 88 ? -19.253 -13.808 27.527 1.00 78.69 88 LEU A O 1
ATOM 664 N N . LEU A 1 89 ? -20.617 -14.153 25.769 1.00 69.12 89 LEU A N 1
ATOM 665 C CA . LEU A 1 89 ? -21.653 -14.873 26.511 1.00 69.12 89 LEU A CA 1
ATOM 666 C C . LEU A 1 89 ? -21.223 -16.318 26.825 1.00 69.12 89 LEU A C 1
ATOM 668 O O . LEU A 1 89 ? -21.432 -16.760 27.954 1.00 69.12 89 LEU A O 1
ATOM 672 N N . ASP A 1 90 ? -20.568 -17.013 25.886 1.00 65.00 90 ASP A N 1
ATOM 673 C CA . ASP A 1 90 ? -19.979 -18.349 26.106 1.00 65.00 90 ASP A CA 1
ATOM 674 C C . ASP A 1 90 ? -18.766 -18.294 27.053 1.00 65.00 90 ASP A C 1
ATOM 676 O O . ASP A 1 90 ? -18.613 -19.151 27.923 1.00 65.00 90 ASP A O 1
ATOM 680 N N . ALA A 1 91 ? -17.944 -17.241 26.979 1.00 61.31 91 ALA A N 1
ATOM 681 C CA . ALA A 1 91 ? -16.820 -17.014 27.892 1.00 61.31 91 ALA A CA 1
ATOM 682 C C . ALA A 1 91 ? -17.248 -16.620 29.321 1.00 61.31 91 ALA A C 1
ATOM 684 O O . ALA A 1 91 ? -16.415 -16.577 30.226 1.00 61.31 91 ALA A O 1
ATOM 685 N N . GLY A 1 92 ? -18.538 -16.348 29.552 1.00 57.78 92 GLY A N 1
ATOM 686 C CA . GLY A 1 92 ? -19.088 -15.942 30.849 1.00 57.78 92 GLY A CA 1
ATOM 687 C C . GLY A 1 92 ? -19.123 -17.039 31.923 1.00 57.78 92 GLY A C 1
ATOM 688 O O . GLY A 1 92 ? -19.543 -16.758 33.045 1.00 57.78 92 GLY A O 1
ATOM 689 N N . THR A 1 93 ? -18.695 -18.272 31.619 1.00 55.50 93 THR A N 1
ATOM 690 C CA . THR A 1 93 ? -18.639 -19.373 32.606 1.00 55.50 93 THR A CA 1
ATOM 691 C C . THR A 1 93 ? -17.320 -20.153 32.659 1.00 55.50 93 THR A C 1
ATOM 693 O O . THR A 1 93 ? -17.204 -21.060 33.481 1.00 55.50 93 THR A O 1
ATOM 696 N N . GLU A 1 94 ? -16.296 -19.786 31.882 1.00 56.31 94 GLU A N 1
ATOM 697 C CA . GLU A 1 94 ? -15.012 -20.501 31.864 1.00 56.31 94 GLU A CA 1
ATOM 698 C C . GLU A 1 94 ? -13.875 -19.609 32.374 1.00 56.31 94 GLU A C 1
ATOM 700 O O . GLU A 1 94 ? -13.253 -18.830 31.653 1.00 56.31 94 GLU A O 1
ATOM 705 N N . THR A 1 95 ? -13.606 -19.720 33.671 1.00 53.16 95 THR A N 1
ATOM 706 C CA . THR A 1 95 ? -12.422 -19.156 34.325 1.00 53.16 95 THR A CA 1
ATOM 707 C C . THR A 1 95 ? -11.171 -19.976 33.981 1.00 53.16 95 THR A C 1
ATOM 709 O O . THR A 1 95 ? -10.606 -20.608 34.870 1.00 53.16 95 THR A O 1
ATOM 712 N N . ASP A 1 96 ? -10.767 -20.011 32.709 1.00 60.81 96 ASP A N 1
ATOM 713 C CA . ASP A 1 96 ? -9.470 -20.575 32.277 1.00 60.81 96 ASP A CA 1
ATOM 714 C C . ASP A 1 96 ? -8.934 -19.913 30.992 1.00 60.81 96 ASP A C 1
ATOM 716 O O . ASP A 1 96 ?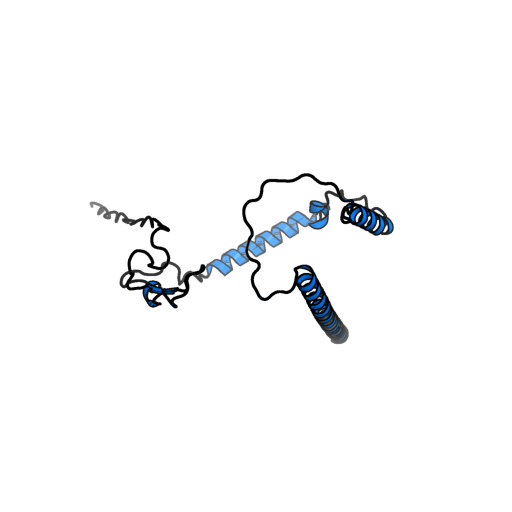 -8.323 -20.540 30.131 1.00 60.81 96 ASP A O 1
A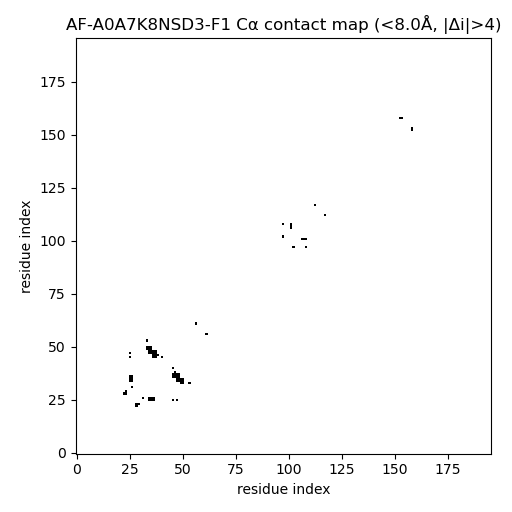TOM 720 N N . GLN A 1 97 ? -9.173 -18.608 30.822 1.00 62.62 97 GLN A N 1
ATOM 721 C CA . GLN A 1 97 ? -8.534 -17.872 29.732 1.00 62.62 97 GLN A CA 1
ATOM 722 C C . GLN A 1 97 ? -7.070 -17.598 30.079 1.00 62.62 97 GLN A C 1
ATOM 724 O O . GLN A 1 97 ? -6.748 -16.672 30.822 1.00 62.62 97 GLN A O 1
ATOM 729 N N . VAL A 1 98 ? -6.194 -18.420 29.511 1.00 55.94 98 VAL A N 1
ATOM 730 C CA . VAL A 1 98 ? -4.740 -18.265 29.546 1.00 55.94 98 VAL A CA 1
ATOM 731 C C . VAL A 1 98 ? -4.367 -17.018 28.744 1.00 55.94 98 VAL A C 1
ATOM 733 O O . VAL A 1 98 ? -4.689 -16.903 27.557 1.00 55.94 98 VAL A O 1
ATOM 736 N N . THR A 1 99 ? -3.696 -16.056 29.374 1.00 76.38 99 THR A N 1
ATOM 737 C CA . THR A 1 99 ? -3.233 -14.858 28.650 1.00 76.38 99 THR A CA 1
ATOM 738 C C . THR A 1 99 ? -2.227 -15.240 27.552 1.00 76.38 99 THR A C 1
ATOM 740 O O . THR A 1 99 ? -1.503 -16.221 27.683 1.00 76.38 99 THR A O 1
ATOM 743 N N . ILE A 1 100 ? -2.138 -14.469 26.453 1.00 71.25 100 ILE A N 1
ATOM 744 C CA . ILE A 1 100 ? -1.210 -14.759 25.330 1.00 71.25 100 ILE A CA 1
ATOM 745 C C . ILE A 1 100 ? 0.224 -14.991 25.837 1.00 71.25 100 ILE A C 1
ATOM 747 O O . ILE A 1 100 ? 0.920 -15.881 25.357 1.00 71.25 100 ILE A O 1
ATOM 751 N N . TRP A 1 101 ? 0.644 -14.225 26.846 1.00 64.50 101 TRP A N 1
ATOM 752 C CA . TRP A 1 101 ? 1.923 -14.415 27.527 1.00 64.50 101 TRP A CA 1
ATOM 753 C C . TRP A 1 101 ? 2.035 -15.772 28.227 1.00 64.50 101 TRP A C 1
ATOM 755 O O . TRP A 1 101 ? 3.019 -16.470 28.024 1.00 64.50 101 TRP A O 1
ATOM 765 N N . GLU A 1 102 ? 1.016 -16.178 28.976 1.00 71.94 102 GLU A N 1
ATOM 766 C CA . GLU A 1 102 ? 0.961 -17.437 29.726 1.00 71.94 102 GLU A CA 1
ATOM 767 C C . GLU A 1 102 ? 0.954 -18.676 28.805 1.00 71.94 102 GLU A C 1
ATOM 769 O O . GLU A 1 102 ? 1.575 -19.695 29.119 1.00 71.94 102 GLU A O 1
ATOM 774 N N . ALA A 1 103 ? 0.365 -18.561 27.609 1.00 72.75 103 ALA A N 1
ATOM 775 C CA . ALA A 1 103 ? 0.421 -19.595 26.574 1.00 72.75 103 ALA A CA 1
ATOM 776 C C . ALA A 1 103 ? 1.818 -19.712 25.938 1.00 72.75 103 ALA A C 1
ATOM 778 O O . ALA A 1 103 ? 2.275 -20.812 25.623 1.00 72.75 103 ALA A O 1
ATOM 779 N N . LEU A 1 104 ? 2.510 -18.583 25.757 1.00 73.88 104 LEU A N 1
ATOM 780 C CA . LEU A 1 104 ? 3.856 -18.543 25.180 1.00 73.88 104 LEU A CA 1
ATOM 781 C C . LEU A 1 104 ? 4.929 -19.005 26.174 1.00 73.88 104 LEU A C 1
ATOM 783 O O . LEU A 1 104 ? 5.930 -19.591 25.760 1.00 73.88 104 LEU A O 1
ATOM 787 N N . THR A 1 105 ? 4.724 -18.774 27.473 1.00 69.44 105 THR A N 1
ATOM 788 C CA . THR A 1 105 ? 5.664 -19.169 28.535 1.00 69.44 105 THR A CA 1
ATOM 789 C C . THR A 1 105 ? 5.387 -20.554 29.110 1.00 69.44 105 THR A C 1
ATOM 791 O O . THR A 1 105 ? 6.211 -21.067 29.868 1.00 69.44 105 THR A O 1
ATOM 794 N N . ASN A 1 106 ? 4.277 -21.197 28.727 1.00 60.88 106 ASN A N 1
ATOM 795 C CA . ASN A 1 106 ? 3.905 -22.553 29.148 1.00 60.88 106 ASN A CA 1
ATOM 796 C C . ASN A 1 106 ? 3.871 -22.726 30.686 1.00 60.88 106 ASN A C 1
ATOM 798 O O . ASN A 1 106 ? 4.072 -23.822 31.220 1.00 60.88 106 ASN A O 1
ATOM 802 N N . THR A 1 107 ? 3.646 -21.630 31.411 1.00 55.62 107 THR A N 1
ATOM 803 C CA . THR A 1 107 ? 3.517 -21.597 32.869 1.00 55.62 107 THR A CA 1
ATOM 804 C C . THR A 1 107 ? 2.067 -21.876 33.231 1.00 55.62 107 THR A C 1
ATOM 806 O O . THR A 1 107 ? 1.173 -21.174 32.775 1.00 55.62 107 THR A O 1
ATOM 809 N N . ARG A 1 108 ? 1.818 -22.923 34.027 1.00 50.34 108 ARG A N 1
ATOM 810 C CA . ARG A 1 108 ? 0.458 -23.269 34.466 1.00 50.34 108 ARG A C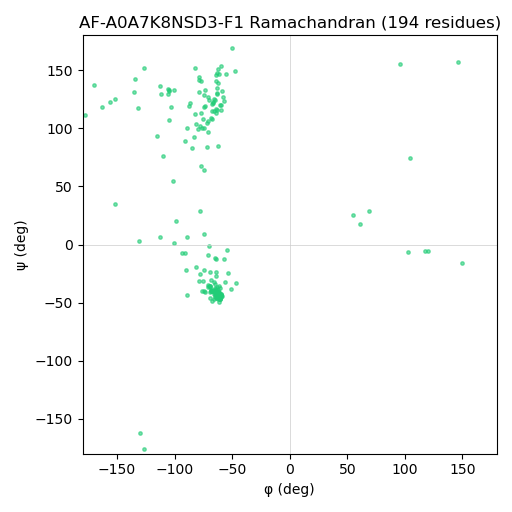A 1
ATOM 811 C C . ARG A 1 108 ? -0.135 -22.153 35.340 1.00 50.34 108 ARG A C 1
ATOM 813 O O . ARG A 1 108 ? 0.608 -21.614 36.170 1.00 50.34 108 ARG A O 1
ATOM 820 N N . PRO A 1 109 ? -1.456 -21.904 35.269 1.00 46.91 109 PRO A N 1
ATOM 821 C CA . PRO A 1 109 ? -2.114 -20.978 36.178 1.00 46.91 109 PRO A CA 1
ATOM 822 C C . PRO A 1 109 ? -1.919 -21.471 37.618 1.00 46.91 109 PRO A C 1
ATOM 824 O O . PRO A 1 109 ? -2.296 -22.593 37.962 1.00 46.91 109 PRO A O 1
ATOM 827 N N . GLY A 1 110 ? -1.285 -20.656 38.464 1.00 52.09 110 GLY A N 1
ATOM 828 C CA . GLY A 1 110 ? -1.201 -20.897 39.911 1.00 52.09 110 GLY A CA 1
ATOM 829 C C . GLY A 1 110 ? 0.196 -21.056 40.515 1.00 52.09 110 GLY A C 1
ATOM 830 O O . GLY A 1 110 ? 0.306 -21.096 41.739 1.00 52.09 110 GLY A O 1
ATOM 831 N N . THR A 1 111 ? 1.269 -21.082 39.724 1.00 49.75 111 THR A N 1
ATOM 832 C CA . THR A 1 111 ? 2.639 -20.980 40.259 1.00 49.75 111 THR A CA 1
ATOM 833 C C . THR A 1 111 ? 3.245 -19.640 39.879 1.00 49.75 111 THR A C 1
ATOM 835 O O . THR A 1 111 ? 4.075 -19.573 38.982 1.00 49.75 111 THR A O 1
ATOM 838 N N . ASN A 1 112 ? 2.825 -18.574 40.560 1.00 49.38 112 ASN A N 1
ATOM 839 C CA . ASN A 1 112 ? 3.632 -17.360 40.634 1.00 49.38 112 ASN A CA 1
ATOM 840 C C . ASN A 1 112 ? 4.782 -17.640 41.615 1.00 49.38 112 ASN A C 1
ATOM 842 O O . ASN A 1 112 ? 4.511 -17.739 42.818 1.00 49.38 112 ASN A O 1
ATOM 846 N N . PRO A 1 113 ? 6.046 -17.804 41.179 1.00 54.81 113 PRO A N 1
ATOM 847 C CA . PRO A 1 113 ? 7.151 -17.553 42.089 1.00 54.81 113 PRO A CA 1
ATOM 848 C C . PRO A 1 113 ? 7.111 -16.065 42.485 1.00 54.81 113 PRO A C 1
ATOM 850 O O . PRO A 1 113 ? 6.635 -15.233 41.709 1.00 54.81 113 PRO A O 1
ATOM 853 N N . PRO A 1 114 ? 7.521 -15.707 43.712 1.00 57.25 114 PRO A N 1
ATOM 854 C CA . PRO A 1 114 ? 7.519 -14.316 44.143 1.00 57.25 114 PRO A CA 1
ATOM 855 C C . PRO A 1 114 ? 8.337 -13.455 43.160 1.00 57.25 114 PRO A C 1
ATOM 857 O O . PRO A 1 114 ? 9.349 -13.932 42.649 1.00 57.25 114 PRO A O 1
ATOM 860 N N . PRO A 1 115 ? 7.958 -12.180 42.944 1.00 57.50 115 PRO A N 1
ATOM 861 C CA . PRO A 1 115 ? 8.545 -11.297 41.921 1.00 57.50 115 PRO A CA 1
ATOM 862 C C . PRO A 1 115 ? 10.068 -11.097 42.042 1.00 57.50 115 PRO A C 1
ATOM 864 O O . PRO A 1 115 ? 10.711 -10.596 41.133 1.00 57.50 115 PRO A O 1
ATOM 867 N N . TYR A 1 116 ? 10.669 -11.512 43.159 1.00 54.50 116 TYR A N 1
ATOM 868 C CA . TYR A 1 116 ? 12.112 -11.463 43.384 1.00 54.50 116 TYR A CA 1
ATOM 869 C C . TYR A 1 116 ? 12.902 -12.540 42.608 1.00 54.50 116 TYR A C 1
ATOM 871 O O . TYR A 1 116 ? 14.098 -12.373 42.384 1.00 54.50 116 TYR A O 1
ATOM 879 N N . ASP A 1 117 ? 12.261 -13.642 42.191 1.00 58.59 117 ASP A N 1
ATOM 880 C CA . ASP A 1 117 ? 12.923 -14.728 41.444 1.00 58.59 117 ASP A CA 1
ATOM 881 C C . ASP A 1 117 ? 13.063 -14.428 39.939 1.00 58.59 117 ASP A C 1
ATOM 883 O O . ASP A 1 117 ? 13.896 -15.040 39.263 1.00 58.59 117 ASP A O 1
ATOM 887 N N . GLU A 1 118 ? 12.278 -13.486 39.408 1.00 64.38 118 GLU A N 1
ATOM 888 C CA . GLU A 1 118 ? 12.269 -13.119 37.984 1.00 64.38 118 GLU A CA 1
ATOM 889 C C . GLU A 1 118 ? 13.571 -12.413 37.592 1.00 64.38 118 GLU A C 1
ATOM 891 O O . GLU A 1 118 ? 14.222 -12.798 36.617 1.00 64.38 118 GLU A O 1
ATOM 896 N N . ASP A 1 119 ? 14.003 -11.454 38.416 1.00 65.19 119 ASP A N 1
ATOM 897 C CA . ASP A 1 119 ? 15.264 -10.730 38.236 1.00 65.19 119 ASP A CA 1
ATOM 898 C C . ASP A 1 119 ? 16.468 -11.679 38.302 1.00 65.19 119 ASP A C 1
ATOM 900 O O . ASP A 1 119 ? 17.379 -11.600 37.475 1.00 65.19 119 ASP A O 1
ATOM 904 N N . LEU A 1 120 ? 16.447 -12.648 39.224 1.00 70.06 120 LEU A N 1
ATOM 905 C CA . LEU A 1 120 ? 17.522 -13.630 39.364 1.00 70.06 120 LEU A CA 1
ATOM 906 C C . LEU A 1 120 ? 17.564 -14.606 38.176 1.00 70.06 120 LEU A C 1
ATOM 908 O O . LEU A 1 120 ? 18.647 -15.001 37.736 1.00 70.06 120 LEU A O 1
ATOM 912 N N . GLN A 1 121 ? 16.407 -14.991 37.623 1.00 71.75 121 GLN A N 1
ATOM 913 C CA . GLN A 1 121 ? 16.340 -15.811 36.407 1.00 71.75 121 GLN A CA 1
ATOM 914 C C . GLN A 1 121 ? 16.811 -15.051 35.165 1.00 71.75 121 GLN A C 1
ATOM 916 O O . GLN A 1 121 ? 17.554 -15.624 34.359 1.00 71.75 121 GLN A O 1
ATOM 921 N N . LEU A 1 122 ? 16.440 -13.776 35.034 1.00 72.12 122 LEU A N 1
ATOM 922 C CA . LEU A 1 122 ? 16.918 -12.883 33.978 1.00 72.12 122 LEU A CA 1
ATOM 923 C C . LEU A 1 122 ? 18.438 -12.711 34.048 1.00 72.12 122 LEU A C 1
ATOM 925 O O . LEU A 1 122 ? 19.116 -12.909 33.038 1.00 72.12 122 LEU A O 1
ATOM 929 N N . GLU A 1 123 ? 18.992 -12.451 35.235 1.00 72.81 123 GLU A N 1
ATOM 930 C CA . GLU A 1 123 ? 20.438 -12.311 35.440 1.00 72.81 123 GLU A CA 1
ATOM 931 C C . GLU A 1 123 ? 21.184 -13.609 35.077 1.00 72.81 123 GLU A C 1
ATOM 933 O O . GLU A 1 123 ? 22.190 -13.586 34.362 1.00 72.81 123 GLU A O 1
ATOM 938 N N . ARG A 1 124 ? 20.643 -14.779 35.449 1.00 71.62 124 ARG A N 1
ATOM 939 C CA . ARG A 1 124 ? 21.234 -16.088 35.107 1.00 71.62 124 ARG A CA 1
ATOM 940 C C . ARG A 1 124 ? 21.154 -16.418 33.614 1.00 71.62 124 ARG A C 1
ATOM 942 O O . ARG A 1 124 ? 22.022 -17.136 33.105 1.00 71.62 124 ARG A O 1
ATOM 949 N N . MET A 1 125 ? 20.134 -15.931 32.912 1.00 64.31 125 MET A N 1
ATOM 950 C CA . MET A 1 125 ? 19.994 -16.091 31.462 1.00 64.31 125 MET A CA 1
ATOM 951 C C . MET A 1 125 ? 20.942 -15.149 30.709 1.00 64.31 125 MET A C 1
ATOM 953 O O . MET A 1 125 ? 21.606 -15.583 29.767 1.00 64.31 125 MET A O 1
ATOM 957 N N . LEU A 1 126 ? 21.099 -13.909 31.183 1.00 69.56 126 LEU A N 1
ATOM 958 C CA . LEU A 1 126 ? 22.034 -12.930 30.625 1.00 69.56 126 LEU A CA 1
ATOM 959 C C . LEU A 1 126 ? 23.500 -13.358 30.815 1.00 69.56 126 LEU A C 1
ATOM 961 O O . LEU A 1 126 ? 24.297 -13.227 29.888 1.00 69.56 126 LEU A O 1
ATOM 965 N N . LEU A 1 127 ? 23.850 -13.948 31.968 1.00 66.12 127 LEU A N 1
ATOM 966 C CA . LEU A 1 127 ? 25.186 -14.518 32.201 1.00 66.12 127 LEU A CA 1
ATOM 967 C C . LEU A 1 127 ? 25.488 -15.721 31.294 1.00 66.12 127 LEU A C 1
ATOM 969 O O . LEU A 1 127 ? 26.637 -15.911 30.900 1.00 66.12 127 LEU A O 1
ATOM 973 N N . GLN A 1 128 ? 24.481 -16.532 30.954 1.00 58.75 128 GLN A N 1
ATOM 974 C CA . GLN A 1 128 ? 24.649 -17.647 30.012 1.00 58.75 128 GLN A CA 1
ATOM 975 C C . GLN A 1 128 ? 24.673 -17.196 28.546 1.00 58.75 128 GLN A C 1
ATOM 977 O O . GLN A 1 128 ? 25.278 -17.874 27.719 1.00 58.75 128 GLN A O 1
ATOM 982 N N . ALA A 1 129 ? 24.063 -16.051 28.233 1.00 52.91 129 ALA A N 1
ATOM 983 C CA . ALA A 1 129 ? 24.122 -15.397 26.926 1.00 52.91 129 ALA A CA 1
ATOM 984 C C . ALA A 1 129 ? 25.309 -14.418 26.783 1.00 52.91 129 ALA A C 1
ATOM 986 O O . ALA A 1 129 ? 25.407 -13.709 25.779 1.00 52.91 129 ALA A O 1
ATOM 987 N N . GLY A 1 130 ? 26.216 -14.366 27.766 1.00 46.12 130 GLY A N 1
ATOM 988 C CA . GLY A 1 130 ? 27.433 -13.563 27.689 1.00 46.12 130 GLY A CA 1
ATOM 989 C C . GLY A 1 130 ? 28.337 -14.011 26.529 1.00 46.12 130 GLY A C 1
ATOM 990 O O . GLY A 1 130 ? 28.383 -15.201 26.205 1.00 46.12 130 GLY A O 1
ATOM 991 N N . PRO A 1 131 ? 29.076 -13.089 25.879 1.00 46.69 131 PRO A N 1
ATOM 992 C CA . PRO A 1 131 ? 29.947 -13.442 24.770 1.00 46.69 131 PRO A CA 1
ATOM 993 C C . PRO A 1 131 ? 31.040 -14.374 25.291 1.00 46.69 131 PRO A C 1
ATOM 995 O O . PRO A 1 131 ? 31.850 -13.994 26.135 1.00 46.69 131 PRO A O 1
ATOM 998 N N . SER A 1 132 ? 31.053 -15.605 24.782 1.00 43.28 132 SER A N 1
ATOM 999 C CA . SER A 1 132 ? 32.116 -16.577 25.019 1.00 43.28 132 SER A CA 1
ATOM 1000 C C . SER A 1 132 ? 33.432 -16.037 24.449 1.00 43.28 132 SER A C 1
ATOM 1002 O O . SER A 1 132 ? 33.810 -16.325 23.315 1.00 43.28 132 SER A O 1
ATOM 1004 N N . ALA A 1 133 ? 34.125 -15.216 25.233 1.00 50.81 133 ALA A N 1
ATOM 1005 C CA . ALA A 1 133 ? 35.479 -14.763 24.978 1.00 50.81 133 ALA A CA 1
ATOM 1006 C C . ALA A 1 133 ? 36.470 -15.730 25.646 1.00 50.81 133 ALA A C 1
ATOM 1008 O O . ALA A 1 133 ? 36.891 -15.545 26.783 1.00 50.81 133 ALA A O 1
ATOM 1009 N N . ALA A 1 134 ? 36.847 -16.761 24.896 1.00 35.62 134 ALA A N 1
ATOM 1010 C CA . ALA A 1 134 ? 38.105 -17.504 24.992 1.00 35.62 134 ALA A CA 1
ATOM 1011 C C . ALA A 1 134 ? 38.349 -18.035 23.568 1.00 35.62 134 ALA A C 1
ATOM 1013 O O . ALA A 1 134 ? 37.448 -18.634 22.998 1.00 35.62 134 ALA A O 1
ATOM 1014 N N . GLY A 1 135 ? 39.447 -17.832 22.850 1.00 33.44 135 GLY A N 1
ATOM 1015 C CA . GLY A 1 135 ? 40.849 -17.559 23.159 1.00 33.44 135 GLY A CA 1
ATOM 1016 C C . GLY A 1 135 ? 41.673 -18.261 22.047 1.00 33.44 135 GLY A C 1
ATOM 1017 O O . GLY A 1 135 ? 41.146 -19.153 21.389 1.00 33.44 135 GLY A O 1
ATOM 1018 N N . PRO A 1 136 ? 42.918 -17.849 21.762 1.00 52.19 136 PRO A N 1
ATOM 1019 C CA . PRO A 1 136 ? 43.584 -17.985 20.458 1.00 52.19 136 PRO A CA 1
ATOM 1020 C C . PRO A 1 136 ? 44.137 -19.397 20.183 1.00 52.19 136 PRO A C 1
ATOM 1022 O O . PRO A 1 136 ? 44.682 -20.033 21.078 1.00 52.19 136 PRO A O 1
ATOM 1025 N N . GLY A 1 137 ? 44.084 -19.875 18.935 1.00 30.72 137 GLY A N 1
ATOM 1026 C CA . GLY A 1 137 ? 44.687 -21.165 18.574 1.00 30.72 137 GLY A CA 1
ATOM 1027 C C . GLY A 1 137 ? 44.555 -21.509 17.095 1.00 30.72 137 GLY A C 1
ATOM 1028 O O . GLY A 1 137 ? 43.463 -21.742 16.598 1.00 30.72 137 GLY A O 1
ATOM 1029 N N . ALA A 1 138 ? 45.683 -21.510 16.394 1.00 43.56 138 ALA A N 1
ATOM 1030 C CA . ALA A 1 138 ? 45.822 -21.655 14.952 1.00 43.56 138 ALA A CA 1
ATOM 1031 C C . ALA A 1 138 ? 45.346 -23.003 14.373 1.00 43.56 138 ALA A C 1
ATOM 1033 O O . ALA A 1 138 ? 45.789 -24.056 14.821 1.00 43.56 138 ALA A O 1
ATOM 1034 N N . ALA A 1 139 ? 44.588 -22.935 13.274 1.00 35.06 139 ALA A N 1
ATOM 1035 C CA . ALA A 1 139 ? 44.726 -23.808 12.102 1.00 35.06 139 ALA A CA 1
ATOM 1036 C C . ALA A 1 139 ? 43.983 -23.177 10.902 1.00 35.06 139 ALA A C 1
ATOM 1038 O O . ALA A 1 139 ? 42.773 -22.987 10.949 1.00 35.06 139 ALA A O 1
ATOM 1039 N N . GLY A 1 140 ? 44.693 -22.843 9.824 1.00 37.22 140 GLY A N 1
ATOM 1040 C CA . GLY A 1 140 ? 44.107 -22.607 8.488 1.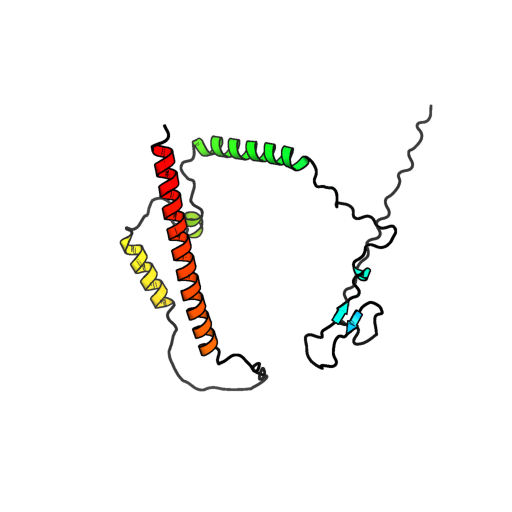00 37.22 140 GLY A CA 1
ATOM 1041 C C . GLY A 1 140 ? 44.825 -23.481 7.446 1.00 37.22 140 GLY A C 1
ATOM 1042 O O . GLY A 1 140 ? 45.751 -24.189 7.852 1.00 37.22 140 GLY A O 1
ATOM 1043 N N . PRO A 1 141 ? 44.546 -23.399 6.120 1.00 63.22 141 PRO A N 1
ATOM 1044 C CA . PRO A 1 141 ? 43.429 -22.781 5.373 1.00 63.22 141 PRO A CA 1
ATOM 1045 C C . PRO A 1 141 ? 42.812 -23.803 4.335 1.00 63.22 141 PRO A C 1
ATOM 1047 O O . PRO A 1 141 ? 43.021 -24.999 4.543 1.00 63.22 141 PRO A O 1
ATOM 1050 N N . PRO A 1 142 ? 42.026 -23.445 3.275 1.00 46.72 142 PRO A N 1
ATOM 1051 C CA . PRO A 1 142 ? 42.386 -22.512 2.193 1.00 46.72 142 PRO A CA 1
ATOM 1052 C C . PRO A 1 142 ? 41.380 -21.364 1.953 1.00 46.72 142 PRO A C 1
ATOM 1054 O O . PRO A 1 142 ? 40.181 -21.474 2.187 1.00 46.72 142 PRO A O 1
ATOM 1057 N N . GLN A 1 143 ? 41.916 -20.246 1.458 1.00 51.91 143 GLN A N 1
ATOM 1058 C CA . GLN A 1 143 ? 41.207 -19.045 1.008 1.00 51.91 143 GLN A CA 1
ATOM 1059 C C . GLN A 1 143 ? 40.306 -19.310 -0.206 1.00 51.91 143 GLN A C 1
ATOM 1061 O O . GLN A 1 143 ? 40.756 -19.913 -1.178 1.00 51.91 143 GLN A O 1
ATOM 1066 N N . ALA A 1 144 ? 39.121 -18.696 -0.219 1.00 40.25 144 ALA A N 1
ATOM 1067 C CA . ALA A 1 144 ? 38.523 -18.143 -1.434 1.00 40.25 144 ALA A CA 1
ATOM 1068 C C . ALA A 1 144 ? 37.525 -17.025 -1.080 1.00 40.25 144 ALA A C 1
ATOM 1070 O O . ALA A 1 144 ? 36.555 -17.262 -0.369 1.00 40.25 144 ALA A O 1
ATOM 1071 N N . GLY A 1 145 ? 37.755 -15.821 -1.617 1.00 32.53 145 GLY A N 1
ATOM 1072 C CA . GLY A 1 145 ? 36.709 -14.809 -1.800 1.00 32.53 145 GLY A CA 1
ATOM 1073 C C . GLY A 1 145 ? 36.718 -13.642 -0.816 1.00 32.53 145 GLY A C 1
ATOM 1074 O O . GLY A 1 145 ? 35.843 -13.540 0.035 1.00 32.53 145 GLY A O 1
ATOM 1075 N N . GLY A 1 146 ? 37.669 -12.718 -0.976 1.00 40.22 146 GLY A N 1
ATOM 1076 C CA . GLY A 1 146 ? 37.558 -11.383 -0.395 1.00 40.22 146 GLY A CA 1
ATOM 1077 C C . GLY A 1 146 ? 36.363 -10.640 -0.992 1.00 40.22 146 GLY A C 1
ATOM 1078 O O . GLY A 1 146 ? 36.344 -10.340 -2.184 1.00 40.22 146 GLY A O 1
ATOM 1079 N N . THR A 1 147 ? 35.371 -10.328 -0.167 1.00 46.38 147 THR A N 1
ATOM 1080 C CA . THR A 1 147 ? 34.384 -9.292 -0.472 1.00 46.38 147 THR A CA 1
ATOM 1081 C C . THR A 1 147 ? 35.067 -7.926 -0.379 1.00 46.38 147 THR A C 1
ATOM 1083 O O . THR A 1 147 ? 35.681 -7.641 0.654 1.00 46.38 147 THR A O 1
ATOM 1086 N N . PRO A 1 148 ? 34.986 -7.062 -1.406 1.00 48.34 148 PRO A N 1
ATOM 1087 C CA . PRO A 1 148 ? 35.454 -5.693 -1.277 1.00 48.34 148 PRO A CA 1
ATOM 1088 C C . PRO A 1 148 ? 34.534 -4.967 -0.291 1.00 48.34 148 PRO A C 1
ATOM 1090 O O . PRO A 1 148 ? 33.321 -4.903 -0.487 1.00 48.34 148 PRO A O 1
ATOM 1093 N N . ALA A 1 149 ? 35.113 -4.453 0.793 1.00 54.06 149 ALA A N 1
ATOM 1094 C CA . ALA A 1 149 ? 34.419 -3.543 1.689 1.00 54.06 149 ALA A CA 1
ATOM 1095 C C . ALA A 1 149 ? 33.972 -2.297 0.894 1.00 54.06 149 ALA A C 1
ATOM 1097 O O . A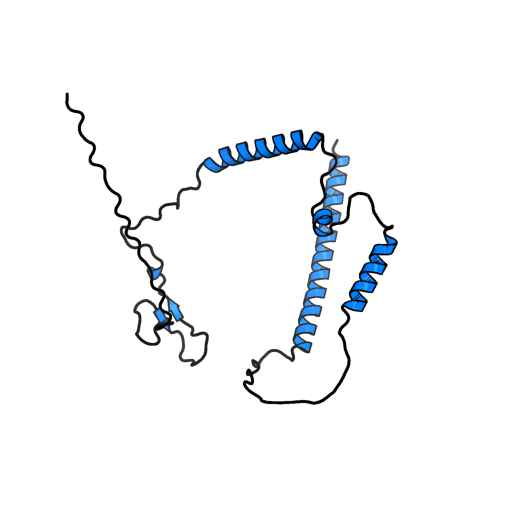LA A 1 149 ? 34.782 -1.746 0.139 1.00 54.06 149 ALA A O 1
ATOM 1098 N N . PRO A 1 150 ? 32.710 -1.847 1.024 1.00 55.31 150 PRO A N 1
ATOM 1099 C CA . PRO A 1 150 ? 32.269 -0.598 0.414 1.00 55.31 150 PRO A CA 1
ATOM 1100 C C . PRO A 1 150 ? 33.060 0.580 1.012 1.00 55.31 150 PRO A C 1
ATOM 1102 O O . PRO A 1 150 ? 33.279 0.610 2.226 1.00 55.31 150 PRO A O 1
ATOM 1105 N N . PRO A 1 151 ? 33.485 1.572 0.210 1.00 56.25 151 PRO A N 1
ATOM 1106 C CA . PRO A 1 151 ? 34.105 2.770 0.748 1.00 56.25 151 PRO A CA 1
ATOM 1107 C C . PRO A 1 151 ? 32.995 3.667 1.306 1.00 56.25 151 PRO A C 1
ATOM 1109 O O . PRO A 1 151 ? 32.173 4.171 0.546 1.00 56.25 151 PRO A O 1
ATOM 1112 N N . GLY A 1 152 ? 32.946 3.868 2.625 1.00 55.22 152 GLY A N 1
ATOM 1113 C CA . GLY A 1 152 ? 32.139 4.956 3.196 1.00 55.22 152 GLY A CA 1
ATOM 1114 C C . GLY A 1 152 ? 31.549 4.744 4.585 1.00 55.22 152 GLY A C 1
ATOM 1115 O O . GLY A 1 152 ? 31.175 5.728 5.213 1.00 55.22 152 GLY A O 1
ATOM 1116 N N . TYR A 1 153 ? 31.504 3.519 5.103 1.00 53.81 153 TYR A N 1
ATOM 1117 C CA . TYR A 1 153 ? 31.173 3.300 6.508 1.00 53.81 153 TYR A CA 1
ATOM 1118 C C . TYR A 1 153 ? 32.449 2.932 7.247 1.00 53.81 153 TYR A C 1
ATOM 1120 O O . TYR A 1 153 ? 33.221 2.088 6.788 1.00 53.81 153 TYR A O 1
ATOM 1128 N N . GLY A 1 154 ? 32.689 3.624 8.361 1.00 61.66 154 GLY A N 1
ATOM 1129 C CA . GLY A 1 154 ? 33.704 3.243 9.331 1.00 61.66 154 GLY A CA 1
ATOM 1130 C C . GLY A 1 154 ? 33.575 1.769 9.714 1.00 61.66 154 GLY A C 1
ATOM 1131 O O . GLY A 1 154 ? 32.599 1.103 9.360 1.00 61.66 154 GLY A O 1
ATOM 1132 N N . SER A 1 155 ? 34.567 1.231 10.420 1.00 81.50 155 SER A N 1
ATOM 1133 C CA . SER A 1 155 ? 34.535 -0.182 10.831 1.00 81.50 155 SER A CA 1
ATOM 1134 C C . SER A 1 155 ? 33.174 -0.547 11.451 1.00 81.50 155 SER A C 1
ATOM 1136 O O . SER A 1 155 ? 32.536 0.299 12.074 1.00 81.50 155 SER A O 1
ATOM 1138 N N . PHE A 1 156 ? 32.715 -1.797 11.324 1.00 83.19 156 PHE A N 1
ATOM 1139 C CA . PHE A 1 156 ? 31.434 -2.241 11.904 1.00 83.19 156 PHE A CA 1
ATOM 1140 C C . PHE A 1 156 ? 31.250 -1.795 13.371 1.00 83.19 156 PHE A C 1
ATOM 1142 O O . PHE A 1 156 ? 30.148 -1.444 13.782 1.00 83.19 156 PHE A O 1
ATOM 1149 N N . ALA A 1 157 ? 32.344 -1.722 14.138 1.00 85.94 157 ALA A N 1
ATOM 1150 C CA . ALA A 1 157 ? 32.362 -1.197 15.500 1.00 85.94 157 ALA A CA 1
ATOM 1151 C C . ALA A 1 157 ? 31.970 0.294 15.600 1.00 85.94 157 ALA A C 1
ATOM 1153 O O . ALA A 1 157 ? 31.220 0.672 16.499 1.00 85.94 157 ALA A O 1
ATOM 1154 N N . GLU A 1 158 ? 32.433 1.144 14.682 1.00 90.12 158 GLU A N 1
ATOM 1155 C CA . GLU A 1 158 ? 32.018 2.551 14.602 1.00 90.12 158 GLU A CA 1
ATOM 1156 C C . GLU A 1 158 ? 30.548 2.678 14.201 1.00 90.12 158 GLU A C 1
ATOM 1158 O O . GLU A 1 158 ? 29.820 3.494 14.767 1.00 90.12 158 GLU A O 1
ATOM 1163 N N . GLN A 1 159 ? 30.088 1.838 13.273 1.00 90.62 159 GLN A N 1
ATOM 1164 C CA . GLN A 1 159 ? 28.698 1.848 12.826 1.00 90.62 159 GLN A CA 1
ATOM 1165 C C . GLN A 1 159 ? 27.734 1.366 13.922 1.00 90.62 159 GLN A C 1
ATOM 1167 O O . GLN A 1 159 ? 26.687 1.977 14.125 1.00 90.62 159 GLN A O 1
ATOM 1172 N N . LEU A 1 160 ? 28.117 0.341 14.691 1.00 92.31 160 LEU A N 1
ATOM 1173 C CA . LEU A 1 160 ? 27.382 -0.116 15.873 1.00 92.31 160 LEU A CA 1
ATOM 1174 C C . LEU A 1 160 ? 27.336 0.966 16.961 1.00 92.31 160 LEU A C 1
ATOM 1176 O O . LEU A 1 160 ? 26.279 1.213 17.538 1.00 92.31 160 LEU A O 1
ATOM 1180 N N . ARG A 1 161 ? 28.459 1.653 17.215 1.00 91.19 161 ARG A N 1
ATOM 1181 C CA . ARG A 1 161 ? 28.506 2.771 18.170 1.00 91.19 161 ARG A CA 1
ATOM 1182 C C . ARG A 1 161 ? 27.557 3.898 17.762 1.00 91.19 161 ARG A C 1
ATOM 1184 O O . ARG A 1 161 ? 26.860 4.437 18.618 1.00 91.19 161 ARG A O 1
ATOM 1191 N N . LEU A 1 162 ? 27.514 4.235 16.472 1.00 95.12 162 LEU A N 1
ATOM 1192 C CA . LEU A 1 162 ? 26.590 5.239 15.948 1.00 95.12 162 LEU A CA 1
ATOM 1193 C C . LEU A 1 162 ? 25.129 4.786 16.082 1.00 95.12 162 LEU A C 1
ATOM 1195 O O . LEU A 1 162 ? 24.291 5.575 16.506 1.00 95.12 162 LEU A O 1
ATOM 1199 N N . ALA A 1 163 ? 24.830 3.523 15.772 1.00 93.56 163 ALA A N 1
ATOM 1200 C CA . ALA A 1 163 ? 23.484 2.969 15.895 1.00 93.56 163 ALA A CA 1
ATOM 1201 C C . ALA A 1 163 ? 22.971 3.000 17.345 1.00 93.56 163 ALA A C 1
ATOM 1203 O O . ALA A 1 163 ? 21.842 3.423 17.577 1.00 93.56 163 ALA A O 1
ATOM 1204 N N . MET A 1 164 ? 23.804 2.630 18.325 1.00 93.62 164 MET A N 1
ATOM 1205 C CA . MET A 1 164 ? 23.432 2.702 19.746 1.00 93.62 164 MET A CA 1
ATOM 1206 C C . MET A 1 164 ? 23.193 4.146 20.206 1.00 93.62 164 MET A C 1
ATOM 1208 O O . MET A 1 164 ? 22.189 4.405 20.859 1.00 93.62 164 MET A O 1
ATOM 1212 N N . ALA A 1 165 ? 24.047 5.095 19.803 1.00 94.88 165 ALA A N 1
ATOM 1213 C CA . ALA A 1 165 ? 23.861 6.512 20.131 1.00 94.88 165 ALA A CA 1
ATOM 1214 C C . ALA A 1 165 ? 22.575 7.102 19.514 1.00 94.88 165 ALA A C 1
ATOM 1216 O O . ALA A 1 165 ? 21.900 7.920 20.136 1.00 94.88 165 ALA A O 1
ATOM 1217 N N . LEU A 1 166 ? 22.213 6.680 18.295 1.00 96.12 166 LEU A N 1
ATOM 1218 C CA . LEU A 1 166 ? 20.941 7.061 17.670 1.00 96.12 166 LEU A CA 1
ATOM 1219 C C . LEU A 1 166 ? 19.741 6.433 18.391 1.00 96.12 166 LEU A C 1
ATOM 1221 O O . LEU A 1 166 ? 18.734 7.110 18.585 1.00 96.12 166 LEU A O 1
ATOM 1225 N N . SER A 1 167 ? 19.862 5.172 18.811 1.00 93.88 167 SER A N 1
ATOM 1226 C CA . SER A 1 167 ? 18.812 4.466 19.550 1.00 93.88 167 SER A CA 1
ATOM 1227 C C . SER A 1 167 ? 18.551 5.093 20.920 1.00 93.88 167 SER A C 1
ATOM 1229 O O . SER A 1 167 ? 17.394 5.216 21.311 1.00 93.88 167 SER A O 1
ATOM 1231 N N . GLU A 1 168 ? 19.599 5.516 21.632 1.00 95.62 168 GLU A N 1
ATOM 1232 C CA . GLU A 1 168 ? 19.485 6.196 22.929 1.00 95.62 168 GLU A CA 1
ATOM 1233 C C . GLU A 1 168 ? 18.702 7.508 22.795 1.00 95.62 168 GLU A C 1
ATOM 1235 O O . GLU A 1 168 ? 17.703 7.714 23.484 1.00 95.62 168 GLU A O 1
ATOM 1240 N N . ARG A 1 169 ? 19.072 8.345 21.818 1.00 95.56 169 ARG A N 1
ATOM 1241 C CA . ARG A 1 169 ? 18.359 9.597 21.538 1.00 95.56 169 ARG A CA 1
ATOM 1242 C C . ARG A 1 169 ? 16.888 9.370 21.178 1.00 95.56 169 ARG A C 1
ATOM 1244 O O . ARG A 1 169 ? 16.018 10.104 21.640 1.00 95.56 169 ARG A O 1
ATOM 1251 N N . GLU A 1 170 ? 16.596 8.376 20.341 1.00 95.38 170 GLU A N 1
ATOM 1252 C CA . GLU A 1 170 ? 15.212 8.058 19.970 1.00 95.38 170 GLU A CA 1
ATOM 1253 C C . GLU A 1 170 ? 14.402 7.575 21.184 1.00 95.38 170 GLU A C 1
ATOM 1255 O O . GLU A 1 170 ? 13.219 7.893 21.327 1.00 95.38 170 GLU A O 1
ATOM 1260 N N . GLN A 1 171 ? 15.032 6.813 22.076 1.00 95.56 171 GLN A N 1
ATOM 1261 C CA . GLN A 1 171 ? 14.390 6.310 23.282 1.00 95.56 171 GLN A CA 1
ATOM 1262 C C . GLN A 1 171 ? 14.023 7.441 24.248 1.00 95.56 171 GLN A C 1
ATOM 1264 O O . GLN A 1 171 ? 12.890 7.461 24.732 1.00 95.56 171 GLN A O 1
ATOM 1269 N N . GLU A 1 172 ? 14.907 8.419 24.446 1.00 96.06 172 GLU A N 1
ATOM 1270 C CA . GLU A 1 172 ? 14.607 9.622 25.235 1.00 96.06 172 GLU A CA 1
ATOM 1271 C C . GLU A 1 172 ? 13.430 10.417 24.648 1.00 96.06 172 GLU A C 1
ATOM 1273 O O . GLU A 1 172 ? 12.527 10.832 25.380 1.00 96.06 172 GLU A O 1
ATOM 1278 N N . GLU A 1 173 ? 13.389 10.601 23.324 1.00 96.38 173 GLU A N 1
ATOM 1279 C CA . GLU A 1 173 ? 12.281 11.293 22.652 1.00 96.38 173 GLU A CA 1
ATOM 1280 C C . GLU A 1 173 ? 10.951 10.540 22.834 1.00 96.38 173 GLU A C 1
ATOM 1282 O O . GLU A 1 173 ? 9.921 11.157 23.129 1.00 96.38 173 GLU A O 1
ATOM 1287 N N . ARG A 1 174 ? 10.967 9.204 22.736 1.00 96.25 174 ARG A N 1
ATOM 1288 C CA . ARG A 1 174 ? 9.788 8.359 22.996 1.00 96.25 174 ARG A CA 1
ATOM 1289 C C . ARG A 1 174 ? 9.327 8.435 24.446 1.00 96.25 174 ARG A C 1
ATOM 1291 O O . ARG A 1 174 ? 8.124 8.455 24.697 1.00 96.25 174 ARG A O 1
ATOM 1298 N N . GLU A 1 175 ? 10.250 8.456 25.401 1.00 97.06 175 GLU A N 1
ATOM 1299 C CA . GLU A 1 175 ? 9.911 8.594 26.818 1.00 97.06 175 GLU A CA 1
ATOM 1300 C C . GLU A 1 175 ? 9.338 9.967 27.137 1.00 97.06 175 GLU A C 1
ATOM 1302 O O . GLU A 1 175 ? 8.353 10.054 27.870 1.00 97.06 175 GLU A O 1
ATOM 1307 N N . ARG A 1 176 ? 9.895 11.030 26.548 1.00 97.31 176 ARG A N 1
ATOM 1308 C CA . ARG A 1 176 ? 9.335 12.374 26.692 1.00 97.31 176 ARG A CA 1
ATOM 1309 C C . ARG A 1 176 ? 7.910 12.426 26.154 1.00 97.31 176 ARG A C 1
ATOM 1311 O O . ARG A 1 176 ? 7.018 12.885 26.858 1.00 97.31 176 ARG A O 1
ATOM 1318 N N . ARG A 1 177 ? 7.690 11.871 24.958 1.00 97.00 177 ARG A N 1
ATOM 1319 C CA . ARG A 1 177 ? 6.361 11.794 24.349 1.00 97.00 177 ARG A CA 1
ATOM 1320 C C . ARG A 1 177 ? 5.375 11.006 25.216 1.00 97.00 177 ARG A C 1
ATOM 1322 O O . ARG A 1 177 ? 4.275 11.485 25.449 1.00 97.00 177 ARG A O 1
ATOM 1329 N N . ARG A 1 178 ? 5.780 9.848 25.750 1.00 96.94 178 ARG A N 1
ATOM 1330 C CA . ARG A 1 178 ? 4.935 9.064 26.670 1.00 96.94 178 ARG A CA 1
ATOM 1331 C C . ARG A 1 178 ? 4.559 9.844 27.927 1.00 96.94 178 ARG A C 1
ATOM 1333 O O . ARG A 1 178 ? 3.406 9.811 28.330 1.00 96.94 178 ARG A O 1
ATOM 1340 N N . ARG A 1 179 ? 5.506 10.575 28.525 1.00 97.31 179 ARG A N 1
ATOM 1341 C CA . ARG A 1 179 ? 5.221 11.411 29.704 1.00 97.31 179 ARG A CA 1
ATOM 1342 C C . ARG A 1 179 ? 4.224 12.523 29.390 1.00 97.31 179 ARG A C 1
ATOM 1344 O O . ARG A 1 179 ? 3.315 12.747 30.179 1.00 97.31 179 ARG A O 1
ATOM 1351 N N . GLU A 1 180 ? 4.386 13.196 28.253 1.00 97.19 180 GLU A N 1
ATOM 1352 C CA . GLU A 1 180 ? 3.453 14.235 27.797 1.00 97.19 180 GLU A CA 1
ATOM 1353 C C . GLU A 1 180 ? 2.035 13.656 27.600 1.00 97.19 180 GLU A C 1
ATOM 1355 O O . GLU A 1 180 ? 1.061 14.233 28.088 1.00 97.19 180 GLU A O 1
ATOM 1360 N N . GLU A 1 181 ? 1.927 12.487 26.959 1.00 96.75 181 GLU A N 1
ATOM 1361 C CA . GLU A 1 181 ? 0.660 11.765 26.754 1.00 96.75 181 GLU A CA 1
ATOM 1362 C C . GLU A 1 181 ? 0.010 11.356 28.092 1.00 96.75 181 GLU A C 1
ATOM 1364 O O . GLU A 1 181 ? -1.192 11.560 28.285 1.00 96.75 181 GLU A O 1
ATOM 1369 N N . ASP A 1 182 ? 0.794 10.851 29.051 1.00 96.25 182 ASP A N 1
ATOM 1370 C CA . ASP A 1 182 ? 0.306 10.474 30.385 1.00 96.25 182 ASP A CA 1
ATOM 1371 C C . ASP A 1 182 ? -0.205 11.687 31.180 1.00 96.25 182 ASP A C 1
ATOM 1373 O O . ASP A 1 182 ? -1.246 11.617 31.845 1.00 96.25 182 ASP A O 1
ATOM 1377 N N . GLU A 1 183 ? 0.499 12.820 31.113 1.00 97.69 183 GLU A N 1
ATOM 1378 C CA . GLU A 1 183 ? 0.077 14.067 31.759 1.00 97.69 183 GLU A CA 1
ATOM 1379 C C . GLU A 1 183 ? -1.229 14.610 31.161 1.00 97.69 183 GLU A C 1
ATOM 1381 O O . GLU A 1 183 ? -2.115 15.070 31.897 1.00 97.69 183 GLU A O 1
ATOM 1386 N N . GLU A 1 184 ? -1.377 14.545 29.836 1.00 97.00 184 GLU A N 1
ATOM 1387 C CA . GLU A 1 184 ? -2.607 14.932 29.146 1.00 97.00 184 GLU A CA 1
ATOM 1388 C C . GLU A 1 184 ? -3.774 14.018 29.536 1.00 97.00 184 GLU A C 1
ATOM 1390 O O . GLU A 1 184 ? -4.846 14.508 29.914 1.00 97.00 184 GLU A O 1
ATOM 1395 N N . LEU A 1 185 ? -3.551 12.703 29.550 1.00 96.56 185 LEU A N 1
ATOM 1396 C CA . LEU A 1 185 ? -4.556 11.725 29.953 1.00 96.56 185 LEU A CA 1
ATOM 1397 C C . LEU A 1 185 ? -5.030 11.975 31.392 1.00 96.56 185 LEU A C 1
ATOM 1399 O O . LEU A 1 185 ? -6.234 12.002 31.658 1.00 96.56 185 LEU A O 1
ATOM 1403 N N . GLN A 1 186 ? -4.105 12.239 32.321 1.00 95.31 186 GLN A N 1
ATOM 1404 C CA . GLN A 1 186 ? -4.454 12.585 33.703 1.00 95.31 186 GLN A CA 1
ATOM 1405 C C . GLN A 1 186 ? -5.299 13.859 33.795 1.00 95.31 186 GLN A C 1
ATOM 1407 O O . GLN A 1 186 ? -6.209 13.941 34.630 1.00 95.31 186 GLN A O 1
ATOM 1412 N N . ARG A 1 187 ? -5.026 14.860 32.950 1.00 94.38 187 ARG A N 1
ATOM 1413 C CA . ARG A 1 187 ? -5.826 16.091 32.890 1.00 94.38 187 ARG A CA 1
ATOM 1414 C C . ARG A 1 187 ? -7.245 15.801 32.399 1.00 94.38 187 ARG A C 1
ATOM 1416 O O . ARG A 1 187 ? -8.193 16.260 33.034 1.00 94.38 187 ARG A O 1
ATOM 1423 N N . ILE A 1 188 ? -7.392 15.021 31.327 1.00 96.38 188 ILE A N 1
ATOM 1424 C CA . ILE A 1 188 ? -8.695 14.626 30.765 1.00 96.38 188 ILE A CA 1
ATOM 1425 C C . ILE A 1 188 ? -9.516 13.842 31.796 1.00 96.38 188 ILE A C 1
ATOM 1427 O O . ILE A 1 188 ? -10.694 14.140 32.012 1.00 96.38 188 ILE A O 1
ATOM 1431 N N . LEU A 1 189 ? -8.889 12.882 32.482 1.00 92.81 189 LEU A N 1
ATOM 1432 C CA . LEU A 1 189 ? -9.538 12.082 33.524 1.00 92.81 189 LEU A CA 1
ATOM 1433 C C . LEU A 1 189 ? -10.008 12.948 34.698 1.00 92.81 189 LEU A C 1
ATOM 1435 O O . LEU A 1 189 ? -11.122 12.765 35.187 1.00 92.81 189 LEU A O 1
ATOM 1439 N N . ARG A 1 190 ? -9.197 13.924 35.131 1.00 90.62 190 ARG A N 1
ATOM 1440 C CA . ARG A 1 190 ? -9.595 14.877 36.180 1.00 90.62 190 ARG A CA 1
ATOM 1441 C C . ARG A 1 190 ? -10.775 15.745 35.757 1.00 90.62 190 ARG A C 1
ATOM 1443 O O . ARG A 1 190 ? -11.706 15.873 36.544 1.00 90.62 190 ARG A O 1
ATOM 1450 N N . LEU A 1 191 ? -10.747 16.297 34.542 1.00 89.06 191 LEU A N 1
ATOM 1451 C CA . LEU A 1 191 ? -11.847 17.107 34.006 1.00 89.06 191 LEU A CA 1
ATOM 1452 C C . LEU A 1 191 ? -13.146 16.295 33.942 1.00 89.06 191 LEU A C 1
ATOM 1454 O O . LEU A 1 191 ? -14.169 16.769 34.422 1.00 89.06 191 LEU A O 1
ATOM 1458 N N . SER A 1 192 ? -13.079 15.043 33.477 1.00 81.38 192 SER A N 1
ATOM 1459 C CA . SER A 1 192 ? -14.228 14.121 33.422 1.00 81.38 192 SER A CA 1
ATOM 1460 C C . SER A 1 192 ? -14.784 13.754 34.804 1.00 81.38 192 SER A C 1
ATOM 1462 O O . SER A 1 192 ? -15.952 13.405 34.933 1.00 81.38 192 SER A O 1
ATOM 1464 N N . LEU A 1 193 ? -13.956 13.797 35.854 1.00 87.50 193 LEU A N 1
ATOM 1465 C CA . LEU A 1 193 ? -14.396 13.528 37.225 1.00 87.50 193 LEU A CA 1
ATOM 1466 C C . LEU A 1 193 ? -15.109 14.738 37.853 1.00 87.50 193 LEU A C 1
ATOM 1468 O O . LEU A 1 193 ? -15.970 14.562 38.717 1.00 87.50 193 LEU A O 1
ATOM 1472 N N . THR A 1 194 ? -14.716 15.951 37.454 1.00 83.00 194 THR A N 1
ATOM 1473 C CA . THR A 1 194 ? -15.277 17.217 37.950 1.00 83.00 194 THR A CA 1
ATOM 1474 C C . THR A 1 194 ? -16.462 17.731 37.132 1.00 83.00 194 THR A C 1
ATOM 1476 O O . THR A 1 194 ? -17.252 18.502 37.669 1.00 83.00 194 THR A O 1
ATOM 1479 N N . ASP A 1 195 ? -16.597 17.307 35.874 1.00 66.94 195 ASP A N 1
ATOM 1480 C CA . ASP A 1 195 ? -17.764 17.550 35.018 1.00 66.94 195 ASP A CA 1
ATOM 1481 C C . ASP A 1 195 ? -18.817 16.460 35.317 1.00 66.94 195 ASP A C 1
ATOM 1483 O O . ASP A 1 195 ? -18.846 15.391 34.704 1.00 66.94 195 ASP A O 1
ATOM 1487 N N . LYS A 1 196 ? -19.606 16.679 36.374 1.00 46.00 196 LYS A N 1
ATOM 1488 C CA . LYS A 1 196 ? -20.767 15.866 36.771 1.00 46.00 196 LYS A CA 1
ATOM 1489 C C . LYS A 1 196 ? -21.991 16.746 36.950 1.00 46.00 196 LYS A C 1
ATOM 1491 O O . LYS A 1 196 ? -21.837 17.827 37.561 1.00 46.00 196 LYS A O 1
#

InterPro domains:
  IPR003903 Ubiquitin interacting motif [PS50330] (155-174)
  IPR003903 Ubiquitin interacting motif [SM00726] (75-94)
  IPR003903 Ubiquitin interacting motif [SM00726] (155-174)
  IPR003903 Ubiquitin interacting motif [SM00726] (180-195)
  IPR055285 Ankyrin repeat domain-containing protein 13, C-terminal [PF11904] (9-62)